Protein AF-0000000066265407 (afdb_homodimer)

Solvent-accessible surface area (backbone atoms only — not comparable to full-atom values): 18912 Å² total; per-residue (Å²): 128,74,52,73,64,51,48,49,50,54,32,39,65,74,59,36,55,46,76,73,41,46,58,36,51,50,34,50,42,59,32,77,31,34,41,68,76,43,54,37,58,18,36,39,35,35,27,34,32,92,41,83,73,40,77,89,58,25,42,78,76,43,75,39,72,54,76,70,51,71,66,62,51,47,59,57,58,70,70,64,58,44,25,30,29,45,32,29,35,21,25,36,38,33,32,40,30,51,56,65,64,22,50,49,54,49,44,53,46,34,40,75,33,51,15,67,64,26,21,40,59,48,69,44,94,86,65,28,34,29,31,39,43,33,42,56,49,64,40,37,35,72,43,22,55,88,58,37,70,40,49,51,71,69,38,47,53,52,50,43,51,48,42,33,48,48,36,59,55,35,37,52,29,50,49,53,36,20,58,50,50,65,67,42,69,64,28,90,126,74,51,74,64,50,46,50,50,55,32,40,66,75,59,36,55,46,75,74,40,48,58,37,51,49,34,48,42,59,32,80,32,34,41,70,75,44,52,36,58,20,38,38,35,34,26,35,33,92,41,83,72,39,76,88,60,25,42,79,75,42,76,38,73,55,76,69,51,71,68,62,53,48,58,56,59,71,71,64,57,43,24,30,29,46,32,29,35,21,26,37,37,32,32,40,29,50,56,64,65,24,48,50,55,50,46,54,48,33,40,75,32,50,15,68,66,26,21,4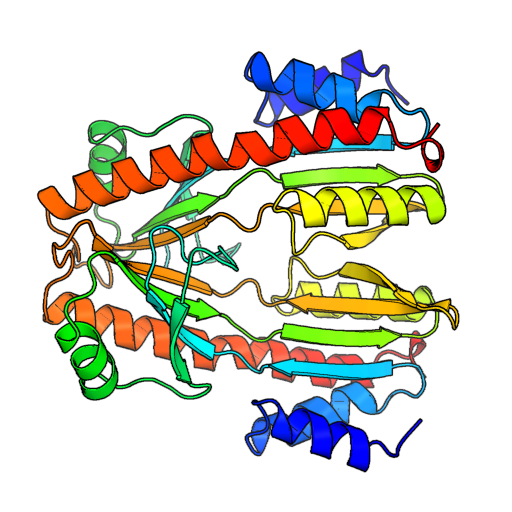0,60,47,70,44,94,87,65,28,35,29,32,39,44,32,42,57,47,64,39,37,33,73,44,22,54,86,59,36,71,41,50,53,72,69,38,45,53,52,49,44,50,48,42,34,49,48,36,57,56,35,37,52,30,49,48,54,34,19,58,52,50,66,64,42,69,65,26,93

Secondary structure (DSSP, 8-state):
---HHHHHHHHHHHT---HHHHHHHHHHT-STTEEEEEEE--EEEEEEES-TT-SSSEEEEEEESS---HHHHHHHHTT--SSEEEEEE--EEEEEE-SHHHHHHHHHHHHHTT-TT-EEEEE-TTSPEEEEEE-S-EEEEEEEETTEE-S-HHHHHHHHHHHHHHHHHHHHHHHHHHHHHTT-GGG-/---HHHHHHHHHHHT---HHHHHHHHHHT-STTEEEEEEE--EEEEEEES-TT-SSSEEEEEEESSPPPHHHHHHHHTT--SSEEEEEE--EEEEEE-SHHHHHHHHHHHHHTT-TT-EEEEE-TTSPEEEEEE-S-EEEEEEEETTEE-S-HHHHHHHHHHHHHHHHHHHHHHHHHHHHHTT-GGG-

Structure (mmCIF, N/CA/C/O backbone):
data_AF-0000000066265407-model_v1
#
loop_
_entity.id
_entity.type
_entity.pdbx_description
1 polymer 'tRNA(Phe) 7-((3-amino-3-carboxypropyl)-4-demethylwyosine(37)-N(4))-methyltransferase'
#
loop_
_atom_site.group_PDB
_atom_site.id
_atom_site.type_symbol
_atom_site.label_atom_id
_atom_site.label_alt_id
_atom_site.label_comp_id
_atom_site.label_asym_id
_atom_site.label_entity_id
_atom_site.label_seq_id
_atom_site.pdbx_PDB_ins_code
_atom_site.Cartn_x
_atom_site.Cartn_y
_atom_site.Cartn_z
_atom_site.occupancy
_atom_site.B_iso_or_equiv
_atom_site.auth_seq_id
_atom_site.auth_comp_id
_atom_site.auth_asym_id
_atom_site.auth_atom_id
_atom_site.pdbx_PDB_model_num
ATOM 1 N N . MET A 1 1 ? -22.828 21.484 0.408 1 35.94 1 MET A N 1
ATOM 2 C CA . MET A 1 1 ? -22.5 20.094 0.664 1 35.94 1 MET A CA 1
ATOM 3 C C . MET A 1 1 ? -23.688 19.188 0.362 1 35.94 1 MET A C 1
ATOM 5 O O . MET A 1 1 ? -24.781 19.359 0.92 1 35.94 1 MET A O 1
ATOM 9 N N . GLY A 1 2 ? -23.688 18.609 -0.774 1 43.97 2 GLY A N 1
ATOM 10 C CA . GLY A 1 2 ? -24.906 17.859 -1.049 1 43.97 2 GLY A CA 1
ATOM 11 C C . GLY A 1 2 ? -25.281 16.906 0.072 1 43.97 2 GLY A C 1
ATOM 12 O O . GLY A 1 2 ? -24.469 16.625 0.949 1 43.97 2 GLY A O 1
ATOM 13 N N . SER A 1 3 ? -26.484 16.594 0.173 1 52.72 3 SER A N 1
ATOM 14 C CA . SER A 1 3 ? -27.016 15.688 1.186 1 52.72 3 SER A CA 1
ATOM 15 C C . SER A 1 3 ? -26.25 14.367 1.191 1 52.72 3 SER A C 1
ATOM 17 O O . SER A 1 3 ? -25.625 14.008 0.195 1 52.72 3 SER A O 1
ATOM 19 N N . ILE A 1 4 ? -25.984 13.859 2.369 1 55.75 4 ILE A N 1
ATOM 20 C CA . ILE A 1 4 ? -25.438 12.508 2.508 1 55.75 4 ILE A CA 1
ATOM 21 C C . ILE A 1 4 ? -25.969 11.617 1.389 1 55.75 4 ILE A C 1
ATOM 23 O O . ILE A 1 4 ? -25.234 10.797 0.836 1 55.75 4 ILE A O 1
ATOM 27 N N . GLU A 1 5 ? -27.141 11.906 1.059 1 56.25 5 GLU A N 1
ATOM 28 C CA . GLU A 1 5 ? -27.812 11.102 0.034 1 56.25 5 GLU A CA 1
ATOM 29 C C . GLU A 1 5 ? -27.141 11.289 -1.327 1 56.25 5 GLU A C 1
ATOM 31 O O . GLU A 1 5 ? -26.953 10.328 -2.072 1 56.25 5 GLU A O 1
ATOM 36 N N . GLU A 1 6 ? -26.844 12.43 -1.585 1 55.22 6 GLU A N 1
ATOM 37 C CA . GLU A 1 6 ? -26.234 12.734 -2.875 1 55.22 6 GLU A CA 1
ATOM 38 C C . GLU A 1 6 ? -24.812 12.156 -2.963 1 55.22 6 GLU A C 1
ATOM 40 O O . GLU A 1 6 ? -24.422 11.625 -4 1 55.22 6 GLU A O 1
ATOM 45 N N . VAL A 1 7 ? -24.188 12.312 -1.954 1 53.81 7 VAL A N 1
ATOM 46 C CA . VAL A 1 7 ? -22.812 11.805 -1.897 1 53.81 7 VAL A CA 1
ATOM 47 C C . VAL A 1 7 ? -22.828 10.281 -2.053 1 53.81 7 VAL A C 1
ATOM 49 O O . VAL A 1 7 ? -22.031 9.727 -2.807 1 53.81 7 VAL A O 1
ATOM 52 N N . LEU A 1 8 ? -23.734 9.719 -1.323 1 56.38 8 LEU A N 1
ATOM 53 C CA . LEU A 1 8 ? -23.844 8.266 -1.388 1 56.38 8 LEU A CA 1
ATOM 54 C C . LEU A 1 8 ? -24.203 7.805 -2.797 1 56.38 8 LEU A C 1
ATOM 56 O O . LEU A 1 8 ? -23.719 6.773 -3.264 1 56.38 8 LEU A O 1
ATOM 60 N N . LEU A 1 9 ? -25.078 8.578 -3.354 1 53.75 9 LEU A N 1
ATOM 61 C CA . LEU A 1 9 ? -25.484 8.25 -4.715 1 53.75 9 LEU A CA 1
ATOM 62 C C . LEU A 1 9 ? -24.281 8.305 -5.668 1 53.75 9 LEU A C 1
ATOM 64 O O . LEU A 1 9 ? -24.125 7.43 -6.516 1 53.75 9 LEU A O 1
ATOM 68 N N . GLU A 1 10 ? -23.578 9.273 -5.613 1 52.34 10 GLU A N 1
ATOM 69 C CA . GLU A 1 10 ? -22.422 9.438 -6.492 1 52.34 10 GLU A CA 1
ATOM 70 C C . GLU A 1 10 ? -21.391 8.336 -6.25 1 52.34 10 GLU A C 1
ATOM 72 O O . GLU A 1 10 ? -20.828 7.801 -7.199 1 52.34 10 GLU A O 1
ATOM 77 N N . GLU A 1 11 ? -21.172 8.141 -5.012 1 52.91 11 GLU A N 1
ATOM 78 C CA . GLU A 1 11 ? -20.219 7.098 -4.652 1 52.91 11 GLU A CA 1
ATOM 79 C C . GLU A 1 11 ? -20.688 5.727 -5.117 1 52.91 11 GLU A C 1
ATOM 81 O O . GLU A 1 11 ? -19.891 4.875 -5.496 1 52.91 11 GLU A O 1
ATOM 86 N N . ARG A 1 12 ? -21.984 5.512 -4.891 1 51.12 12 ARG A N 1
ATOM 87 C CA . ARG A 1 12 ? -22.578 4.316 -5.469 1 51.12 12 ARG A CA 1
ATOM 88 C C . ARG A 1 12 ? -22.172 4.145 -6.926 1 51.12 12 ARG A C 1
ATOM 90 O O . ARG A 1 12 ? -21.953 3.021 -7.383 1 51.12 12 ARG A O 1
ATOM 97 N N . LEU A 1 13 ? -22.266 5.145 -7.516 1 48.25 13 LEU A N 1
ATOM 98 C CA . LEU A 1 13 ? -22 5.102 -8.953 1 48.25 13 LEU A CA 1
ATOM 99 C C . LEU A 1 13 ? -20.547 4.719 -9.227 1 48.25 13 LEU A C 1
ATOM 101 O O . LEU A 1 13 ? -20.266 4.047 -10.219 1 48.25 13 LEU A O 1
ATOM 105 N N . ILE A 1 14 ? -19.734 5.316 -8.469 1 48.34 14 ILE A N 1
ATOM 106 C CA . ILE A 1 14 ? -18.375 5.09 -8.961 1 48.34 14 ILE A CA 1
ATOM 107 C C . ILE A 1 14 ? -17.938 3.664 -8.633 1 48.34 14 ILE A C 1
ATOM 109 O O . ILE A 1 14 ? -17.016 3.133 -9.258 1 48.34 14 ILE A O 1
ATOM 113 N N . GLY A 1 15 ? -18.656 2.73 -7.875 1 49.69 15 GLY A N 1
ATOM 114 C CA . GLY A 1 15 ? -18.203 1.35 -7.785 1 49.69 15 GLY A CA 1
ATOM 115 C C . GLY A 1 15 ? -18.938 0.551 -6.727 1 49.69 15 GLY A C 1
ATOM 116 O O . GLY A 1 15 ? -18.828 -0.675 -6.672 1 49.69 15 GLY A O 1
ATOM 117 N N . TYR A 1 16 ? -18.953 0.981 -5.453 1 48.06 16 TYR A N 1
ATOM 118 C CA . TYR A 1 16 ? -18.859 0.087 -4.305 1 48.06 16 TYR A CA 1
ATOM 119 C C . TYR A 1 16 ? -20.25 -0.387 -3.887 1 48.06 16 TYR A C 1
ATOM 121 O O . TYR A 1 16 ? -20.391 -1.382 -3.17 1 48.06 16 TYR A O 1
ATOM 129 N N . LEU A 1 17 ? -21.422 0.346 -3.973 1 53.94 17 LEU A N 1
ATOM 130 C CA . LEU A 1 17 ? -22.125 0.186 -2.707 1 53.94 17 LEU A CA 1
ATOM 131 C C . LEU A 1 17 ? -23.078 -1.002 -2.762 1 53.94 17 LEU A C 1
ATOM 133 O O . LEU A 1 17 ? -24.062 -0.983 -3.514 1 53.94 17 LEU A O 1
ATOM 137 N N . ASP A 1 18 ? -22.531 -2.178 -2.658 1 57.62 18 A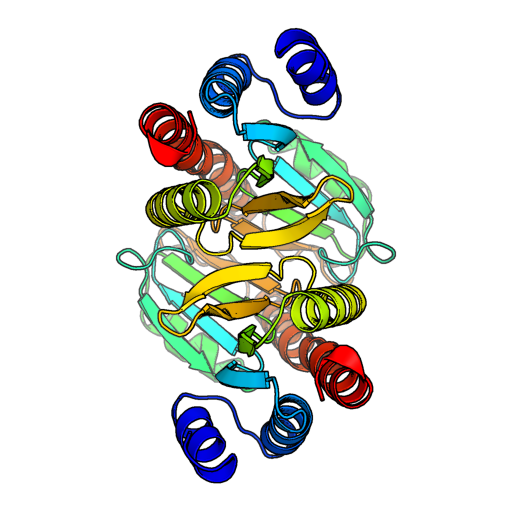SP A N 1
ATOM 138 C CA . ASP A 1 18 ? -23.391 -3.246 -2.152 1 57.62 18 ASP A CA 1
ATOM 139 C C . ASP A 1 18 ? -24.109 -2.812 -0.876 1 57.62 18 ASP A C 1
ATOM 141 O O . ASP A 1 18 ? -23.672 -1.894 -0.187 1 57.62 18 ASP A O 1
ATOM 145 N N . PRO A 1 19 ? -25.312 -3.254 -0.74 1 60.91 19 PRO A N 1
ATOM 146 C CA . PRO A 1 19 ? -26.062 -2.898 0.467 1 60.91 19 PRO A CA 1
ATOM 147 C C . PRO A 1 19 ? -25.188 -2.807 1.707 1 60.91 19 PRO A C 1
ATOM 149 O O . PRO A 1 19 ? -25.328 -1.88 2.508 1 60.91 19 PRO A O 1
ATOM 152 N N . GLY A 1 20 ? -24.266 -3.695 1.934 1 71.94 20 GLY A N 1
ATOM 153 C CA . GLY A 1 20 ? -23.328 -3.605 3.039 1 71.94 20 GLY A CA 1
ATOM 154 C C . GLY A 1 20 ? -22.422 -2.389 2.959 1 71.94 20 GLY A C 1
ATOM 155 O O . GLY A 1 20 ? -22.141 -1.755 3.979 1 71.94 20 GLY A O 1
ATOM 156 N N . ALA A 1 21 ? -22.297 -1.954 1.815 1 81.06 21 ALA A N 1
ATOM 157 C CA . ALA A 1 21 ? -21.453 -0.783 1.605 1 81.06 21 ALA A CA 1
ATOM 158 C C . ALA A 1 21 ? -22.188 0.502 1.956 1 81.06 21 ALA A C 1
ATOM 160 O O . ALA A 1 21 ? -21.609 1.433 2.516 1 81.06 21 ALA A O 1
ATOM 161 N N . GLU A 1 22 ? -23.453 0.469 1.779 1 85.31 22 GLU A N 1
ATOM 162 C CA . GLU A 1 22 ? -24.266 1.653 2.064 1 85.31 22 GLU A CA 1
ATOM 163 C C . GLU A 1 22 ? -24.312 1.938 3.564 1 85.31 22 GLU A C 1
ATOM 165 O O . GLU A 1 22 ? -24.203 3.09 3.986 1 85.31 22 GLU A O 1
ATOM 170 N N . LYS A 1 23 ? -24.547 0.908 4.328 1 89 23 LYS A N 1
ATOM 171 C CA . LYS A 1 23 ? -24.609 1.066 5.781 1 89 23 LYS A CA 1
ATOM 172 C C . LYS A 1 23 ? -23.281 1.59 6.324 1 89 23 LYS A C 1
ATOM 174 O O . LYS A 1 23 ? -23.25 2.477 7.18 1 89 23 LYS A O 1
ATOM 179 N N . VAL A 1 24 ? -22.234 1.061 5.828 1 93.19 24 VAL A N 1
ATOM 180 C CA . VAL A 1 24 ? -20.891 1.445 6.25 1 93.19 24 VAL A CA 1
ATOM 181 C C . VAL A 1 24 ? -20.641 2.916 5.918 1 93.19 24 VAL A C 1
ATOM 183 O O . VAL A 1 24 ? -20.203 3.686 6.773 1 93.19 24 VAL A O 1
ATOM 186 N N . LEU A 1 25 ? -21 3.33 4.762 1 91.69 25 LEU A N 1
ATOM 187 C CA . LEU A 1 25 ? -20.781 4.707 4.332 1 91.69 25 LEU A CA 1
ATOM 188 C C . LEU A 1 25 ? -21.672 5.664 5.109 1 91.69 25 LEU A C 1
ATOM 190 O O . LEU A 1 25 ? -21.266 6.789 5.414 1 91.69 25 LEU A O 1
ATOM 194 N N . ALA A 1 26 ? -22.844 5.223 5.379 1 92.56 26 ALA A N 1
ATOM 195 C CA . ALA A 1 26 ? -23.734 6.043 6.191 1 92.56 26 ALA A CA 1
ATOM 196 C C . ALA A 1 26 ? -23.125 6.324 7.562 1 92.56 26 ALA A C 1
ATOM 198 O O . ALA A 1 26 ? -23.172 7.461 8.047 1 92.56 26 ALA A O 1
ATOM 199 N N . ARG A 1 27 ? -22.562 5.312 8.156 1 95.44 27 ARG A N 1
ATOM 200 C CA . ARG A 1 27 ? -21.922 5.465 9.461 1 95.44 27 ARG A CA 1
ATOM 201 C C . ARG A 1 27 ? -20.75 6.426 9.375 1 95.44 27 ARG A C 1
ATOM 203 O O . ARG A 1 27 ? -20.594 7.301 10.234 1 95.44 27 ARG A O 1
ATOM 210 N N . ILE A 1 28 ? -19.953 6.324 8.367 1 96.19 28 ILE A N 1
ATOM 211 C CA . ILE A 1 28 ? -18.75 7.121 8.195 1 96.19 28 ILE A CA 1
ATOM 212 C C . ILE A 1 28 ? -19.109 8.586 7.996 1 96.19 28 ILE A C 1
ATOM 214 O O . ILE A 1 28 ? -18.406 9.484 8.469 1 96.19 28 ILE A O 1
ATOM 218 N N . ASN A 1 29 ? -20.25 8.828 7.41 1 95.19 29 ASN A N 1
ATOM 219 C CA . ASN A 1 29 ? -20.656 10.188 7.074 1 95.19 29 ASN A CA 1
ATOM 220 C C . ASN A 1 29 ? -21.594 10.773 8.141 1 95.19 29 ASN A C 1
ATOM 222 O O . ASN A 1 29 ? -22.109 11.875 7.969 1 95.19 29 ASN A O 1
ATOM 226 N N . ARG A 1 30 ? -21.781 10.133 9.125 1 96.31 30 ARG A N 1
ATOM 227 C CA . ARG A 1 30 ? -22.688 10.602 10.164 1 96.31 30 ARG A CA 1
ATOM 228 C C . ARG A 1 30 ? -22.094 11.797 10.914 1 96.31 30 ARG A C 1
ATOM 230 O O . ARG A 1 30 ? -22.797 12.781 11.172 1 96.31 30 ARG A O 1
ATOM 237 N N . PRO A 1 31 ? -20.859 11.711 11.367 1 98 31 PRO A N 1
ATOM 238 C CA . PRO A 1 31 ? -20.297 12.898 12.008 1 98 31 PRO A CA 1
ATOM 239 C C . PRO A 1 31 ? -20.312 14.125 11.102 1 98 31 PRO A C 1
ATOM 241 O O . PRO A 1 31 ? -20.078 14.016 9.898 1 98 31 PRO A O 1
ATOM 244 N N . SER A 1 32 ? -20.5 15.305 11.602 1 97.38 32 SER A N 1
ATOM 245 C CA . SER A 1 32 ? -20.672 16.531 10.828 1 97.38 32 SER A CA 1
ATOM 246 C C . SER A 1 32 ? -19.344 16.984 10.227 1 97.38 32 SER A C 1
ATOM 248 O O . SER A 1 32 ? -19.328 17.719 9.234 1 97.38 32 SER A O 1
ATOM 250 N N . LYS A 1 33 ? -18.219 16.516 10.781 1 98.19 33 LYS A N 1
ATOM 251 C CA . LYS A 1 33 ? -16.922 17 10.336 1 98.19 33 LYS A CA 1
ATOM 252 C C . LYS A 1 33 ? -16.328 16.078 9.266 1 98.19 33 LYS A C 1
ATOM 254 O O . LYS A 1 33 ? -15.203 16.312 8.797 1 98.19 33 LYS A O 1
ATOM 259 N N . ILE A 1 34 ? -17.016 15.016 8.883 1 97.94 34 ILE A N 1
ATOM 260 C CA . ILE A 1 34 ? -16.484 14.047 7.93 1 97.94 34 ILE A CA 1
ATOM 261 C C . ILE A 1 34 ? -17.438 13.938 6.73 1 97.94 34 ILE A C 1
ATOM 263 O O . ILE A 1 34 ? -18.656 13.844 6.898 1 97.94 34 ILE A O 1
ATOM 267 N N . VAL A 1 35 ? -16.797 13.938 5.566 1 95.56 35 VAL A N 1
ATOM 268 C CA . VAL A 1 35 ? -17.531 13.68 4.336 1 95.56 35 VAL A CA 1
ATOM 269 C C . VAL A 1 35 ? -16.703 12.773 3.424 1 95.56 35 VAL A C 1
ATOM 271 O O . VAL A 1 35 ? -15.531 13.047 3.156 1 95.56 35 VAL A O 1
ATOM 274 N N . SER A 1 36 ? -17.312 11.703 2.982 1 93.31 36 SER A N 1
ATOM 275 C CA . SER A 1 36 ? -16.609 10.852 2.02 1 93.31 36 SER A CA 1
ATOM 276 C C . SER A 1 36 ? -16.719 11.414 0.606 1 93.31 36 SER A C 1
ATOM 278 O O . SER A 1 36 ? -17.766 11.938 0.218 1 93.31 36 SER A O 1
ATOM 280 N N . THR A 1 37 ? -15.617 11.391 -0.163 1 91.5 37 THR A N 1
ATOM 281 C CA . THR A 1 37 ? -15.602 11.883 -1.538 1 91.5 37 THR A CA 1
ATOM 282 C C . THR A 1 37 ? -15.461 10.727 -2.521 1 91.5 37 THR A C 1
ATOM 284 O O . THR A 1 37 ? -15.961 10.789 -3.646 1 91.5 37 THR A O 1
ATOM 287 N N . SER A 1 38 ? -14.742 9.648 -2.209 1 90.25 38 SER A N 1
ATOM 288 C CA . SER A 1 38 ? -14.633 8.422 -2.982 1 90.25 38 SER A CA 1
ATOM 289 C C . SER A 1 38 ? -14.43 7.211 -2.07 1 90.25 38 SER A C 1
ATOM 291 O O . SER A 1 38 ? -13.844 7.328 -0.993 1 90.25 38 SER A O 1
ATOM 293 N N . SER A 1 39 ? -15.016 6.133 -2.496 1 91.56 39 SER A N 1
ATOM 294 C CA . SER A 1 39 ? -14.922 4.926 -1.683 1 91.56 39 SER A CA 1
ATOM 295 C C . SER A 1 39 ? -14.875 3.674 -2.555 1 91.56 39 SER A C 1
ATOM 297 O O . SER A 1 39 ? -15.5 3.631 -3.619 1 91.56 39 SER A O 1
ATOM 299 N N . CYS A 1 40 ? -14.164 2.752 -2.119 1 92 40 CYS A N 1
ATOM 300 C CA . CYS A 1 40 ? -14.102 1.4 -2.662 1 92 40 CYS A CA 1
ATOM 301 C C . CYS A 1 40 ? -14.031 0.366 -1.546 1 92 40 CYS A C 1
ATOM 303 O O . CYS A 1 40 ? -13.203 0.476 -0.644 1 92 40 CYS A O 1
ATOM 305 N N . THR A 1 41 ? -14.867 -0.636 -1.58 1 92.75 41 THR A N 1
ATOM 306 C CA . THR A 1 41 ? -14.898 -1.623 -0.506 1 92.75 41 THR A CA 1
ATOM 307 C C . THR A 1 41 ? -13.898 -2.746 -0.774 1 92.75 41 THR A C 1
ATOM 309 O O . THR A 1 41 ? -13.922 -3.777 -0.098 1 92.75 41 THR A O 1
ATOM 312 N N . GLY A 1 42 ? -13.078 -2.543 -1.711 1 94.19 42 GLY A N 1
ATOM 313 C CA . GLY A 1 42 ? -12.141 -3.559 -2.178 1 94.19 42 GLY A CA 1
ATOM 314 C C . GLY A 1 42 ? -12.461 -4.059 -3.574 1 94.19 42 GLY A C 1
ATOM 315 O O . GLY A 1 42 ? -13.609 -4.004 -4.016 1 94.19 42 GLY A O 1
ATOM 316 N N . ARG A 1 43 ? -11.398 -4.574 -4.188 1 94.56 43 ARG A N 1
ATOM 317 C CA . ARG A 1 43 ? -11.641 -5.039 -5.551 1 94.56 43 ARG A CA 1
ATOM 318 C C . ARG A 1 43 ? -10.594 -6.066 -5.973 1 94.56 43 ARG A C 1
ATOM 320 O O . ARG A 1 43 ? -9.508 -6.133 -5.391 1 94.56 43 ARG A O 1
ATOM 327 N N . ILE A 1 44 ? -10.984 -6.871 -6.93 1 97.56 44 ILE A N 1
ATOM 328 C CA . ILE A 1 44 ? -10.094 -7.773 -7.645 1 97.56 44 ILE A CA 1
ATOM 329 C C . ILE A 1 44 ? -9.914 -7.293 -9.086 1 97.56 44 ILE A C 1
ATOM 331 O O . ILE A 1 44 ? -10.898 -6.988 -9.766 1 97.56 44 ILE A O 1
ATOM 335 N N . THR A 1 45 ? -8.703 -7.184 -9.531 1 97.31 45 THR A N 1
ATOM 336 C CA . THR A 1 45 ? -8.398 -6.719 -10.875 1 97.31 45 THR A CA 1
ATOM 337 C C . THR A 1 45 ? -7.449 -7.688 -11.578 1 97.31 45 THR A C 1
ATOM 339 O O . THR A 1 45 ? -6.578 -8.281 -10.945 1 97.31 45 THR A O 1
ATOM 342 N N . LEU A 1 46 ? -7.66 -7.945 -12.797 1 98.62 46 LEU A N 1
ATOM 343 C CA . LEU A 1 46 ? -6.684 -8.508 -13.719 1 98.62 46 LEU A CA 1
ATOM 344 C C . LEU A 1 46 ? -6.023 -7.406 -14.547 1 98.62 46 LEU A C 1
ATOM 346 O O . LEU A 1 46 ? -6.695 -6.703 -15.297 1 98.62 46 LEU A O 1
ATOM 350 N N . ILE A 1 47 ? -4.734 -7.281 -14.406 1 98.31 47 ILE A N 1
ATOM 351 C CA . ILE A 1 47 ? -4.027 -6.125 -14.945 1 98.31 47 ILE A CA 1
ATOM 352 C C . ILE A 1 47 ? -3 -6.586 -15.984 1 98.31 47 ILE A C 1
ATOM 354 O O . ILE A 1 47 ? -2.133 -7.41 -15.68 1 98.31 47 ILE A O 1
ATOM 358 N N . GLU A 1 48 ? -3.125 -6.055 -17.078 1 97.88 48 GLU A N 1
ATOM 359 C CA . GLU A 1 48 ? -2.145 -6.301 -18.141 1 97.88 48 GLU A CA 1
ATOM 360 C C . GLU A 1 48 ? -0.979 -5.32 -18.047 1 97.88 48 GLU A C 1
ATOM 362 O O . GLU A 1 48 ? -1.186 -4.105 -17.984 1 97.88 48 GLU A O 1
ATOM 367 N N . GLY A 1 49 ? 0.264 -5.84 -18.094 1 96.5 49 GLY A N 1
ATOM 368 C CA . GLY A 1 49 ? 1.44 -4.988 -18.094 1 96.5 49 GLY A CA 1
ATOM 369 C C . GLY A 1 49 ? 2.613 -5.586 -17.344 1 96.5 49 GLY A C 1
ATOM 370 O O . GLY A 1 49 ? 2.461 -6.59 -16.641 1 96.5 49 GLY A O 1
ATOM 371 N N . GLU A 1 50 ? 3.773 -4.918 -17.453 1 94.25 50 GLU A N 1
ATOM 372 C CA . GLU A 1 50 ? 4.992 -5.371 -16.797 1 94.25 50 GLU A CA 1
ATOM 373 C C . GLU A 1 50 ? 4.918 -5.148 -15.289 1 94.25 50 GLU A C 1
ATOM 375 O O . GLU A 1 50 ? 5.5 -5.91 -14.516 1 94.25 50 GLU A O 1
ATOM 380 N N . ALA A 1 51 ? 4.184 -4.094 -14.953 1 95.12 51 ALA A N 1
ATOM 381 C CA . ALA A 1 51 ? 4.035 -3.709 -13.555 1 95.12 51 ALA A CA 1
ATOM 382 C C . ALA A 1 51 ? 2.605 -3.26 -13.258 1 95.12 51 ALA A C 1
ATOM 384 O O . ALA A 1 51 ? 2.105 -2.316 -13.875 1 95.12 51 ALA A O 1
ATOM 385 N N . HIS A 1 52 ? 2.002 -3.852 -12.203 1 94.38 52 HIS A N 1
ATOM 386 C CA . HIS A 1 52 ? 0.576 -3.65 -11.969 1 94.38 52 HIS A CA 1
ATOM 387 C C . HIS A 1 52 ? 0.307 -2.283 -11.352 1 94.38 52 HIS A C 1
ATOM 389 O O . HIS A 1 52 ? -0.837 -1.823 -11.32 1 94.38 52 HIS A O 1
ATOM 395 N N . TRP A 1 53 ? 1.37 -1.543 -10.898 1 93.94 53 TRP A N 1
ATOM 396 C CA . TRP A 1 53 ? 1.174 -0.275 -10.203 1 93.94 53 TRP A CA 1
ATOM 397 C C . TRP A 1 53 ? 1.255 0.897 -11.172 1 93.94 53 TRP A C 1
ATOM 399 O O . TRP A 1 53 ? 1.045 2.049 -10.789 1 93.94 53 TRP A O 1
ATOM 409 N N . LEU A 1 54 ? 1.558 0.606 -12.367 1 89 54 LEU A N 1
ATOM 410 C CA . LEU A 1 54 ? 1.772 1.692 -13.312 1 89 54 LEU A CA 1
ATOM 411 C C . LEU A 1 54 ? 0.443 2.26 -13.805 1 89 54 LEU A C 1
ATOM 413 O O . LEU A 1 54 ? -0.491 1.505 -14.086 1 89 54 LEU A O 1
ATOM 417 N N . ARG A 1 55 ? 0.386 3.445 -13.953 1 77.81 55 ARG A N 1
ATOM 418 C CA . ARG A 1 55 ? -0.79 4.121 -14.492 1 77.81 55 ARG A CA 1
ATOM 419 C C . ARG A 1 55 ? -0.833 4.012 -16.016 1 77.81 55 ARG A C 1
ATOM 421 O O . ARG A 1 55 ? -1.848 3.602 -16.578 1 77.81 55 ARG A O 1
ATOM 428 N N . ASN A 1 56 ? 0.204 4.328 -16.719 1 79.25 56 ASN A N 1
ATOM 429 C CA . ASN A 1 56 ? 0.232 4.344 -18.172 1 79.25 56 ASN A CA 1
ATOM 430 C C . ASN A 1 56 ? 0.798 3.045 -18.75 1 79.25 56 ASN A C 1
ATOM 432 O O . ASN A 1 56 ? 0.472 2.658 -19.875 1 79.25 56 ASN A O 1
ATOM 436 N N . GLY A 1 57 ? 1.44 2.297 -17.953 1 81 57 GLY A N 1
ATOM 437 C CA . GLY A 1 57 ? 2.094 1.09 -18.438 1 81 57 GLY A CA 1
ATOM 438 C C . GLY A 1 57 ? 1.366 -0.18 -18.047 1 81 57 GLY A C 1
ATOM 439 O O . GLY A 1 57 ? 1.824 -1.284 -18.344 1 81 57 GLY A O 1
ATOM 440 N N . ALA A 1 58 ? 0.215 0.082 -17.469 1 89.06 58 ALA A N 1
ATOM 441 C CA . ALA A 1 58 ? -0.612 -1.056 -17.078 1 89.06 58 ALA A CA 1
ATOM 442 C C . ALA A 1 58 ? -2.082 -0.803 -17.406 1 89.06 58 ALA A C 1
ATOM 444 O O . ALA A 1 58 ? -2.549 0.336 -17.344 1 89.06 58 ALA A O 1
ATOM 445 N N . ARG A 1 59 ? -2.752 -1.847 -17.844 1 93.88 59 ARG A N 1
ATOM 446 C CA . ARG A 1 59 ? -4.156 -1.762 -18.234 1 93.88 59 ARG A CA 1
ATOM 447 C C . ARG A 1 59 ? -5.004 -2.752 -17.453 1 93.88 59 ARG A C 1
ATOM 449 O O . ARG A 1 59 ? -4.688 -3.941 -17.391 1 93.88 59 ARG A O 1
ATOM 456 N N . VAL A 1 60 ? -6.066 -2.238 -16.922 1 95.12 60 VAL A N 1
ATOM 457 C CA . VAL A 1 60 ? -7.02 -3.119 -16.25 1 95.12 60 VAL A CA 1
ATOM 458 C C . VAL A 1 60 ? -7.816 -3.9 -17.297 1 95.12 60 VAL A C 1
ATOM 460 O O . VAL A 1 60 ? -8.625 -3.326 -18.016 1 95.12 60 VAL A O 1
ATOM 463 N N . ALA A 1 61 ? -7.582 -5.145 -17.328 1 97.19 61 ALA A N 1
ATOM 464 C CA . ALA A 1 61 ? -8.258 -6.008 -18.281 1 97.19 61 ALA A CA 1
ATOM 465 C C . ALA A 1 61 ? -9.617 -6.453 -17.766 1 97.19 61 ALA A C 1
ATOM 467 O O . ALA A 1 61 ? -10.508 -6.809 -18.547 1 97.19 61 ALA A O 1
ATOM 468 N N . TYR A 1 62 ? -9.773 -6.5 -16.469 1 97.19 62 TYR A N 1
ATOM 469 C CA . TYR A 1 62 ? -11 -6.902 -15.789 1 97.19 62 TYR A CA 1
ATOM 470 C C . TYR A 1 62 ? -11.008 -6.418 -14.344 1 97.19 62 TYR A C 1
ATOM 472 O O . TYR A 1 62 ? -9.969 -6.395 -13.688 1 97.19 62 TYR A O 1
ATOM 480 N N . LYS A 1 63 ? -12.141 -6.031 -13.875 1 96.06 63 LYS A N 1
ATOM 481 C CA . LYS A 1 63 ? -12.273 -5.598 -12.484 1 96.06 63 LYS A CA 1
ATOM 482 C C . LYS A 1 63 ? -13.633 -5.996 -11.914 1 96.06 63 LYS A C 1
ATOM 484 O O . LYS A 1 63 ? -14.625 -6.062 -12.648 1 96.06 63 LYS A O 1
ATOM 489 N N . THR A 1 64 ? -13.625 -6.273 -10.625 1 93.56 64 THR A N 1
ATOM 490 C CA . THR A 1 64 ? -14.867 -6.551 -9.914 1 93.56 64 THR A CA 1
ATOM 491 C C . THR A 1 64 ? -14.734 -6.195 -8.438 1 93.56 64 THR A C 1
ATOM 493 O O . THR A 1 64 ? -13.664 -6.34 -7.852 1 93.56 64 THR A O 1
ATOM 496 N N . HIS A 1 65 ? -15.82 -5.793 -7.84 1 93.12 65 HIS A N 1
ATOM 497 C CA . HIS A 1 65 ? -15.906 -5.559 -6.402 1 93.12 65 HIS A CA 1
ATOM 498 C C . HIS A 1 65 ? -16.484 -6.766 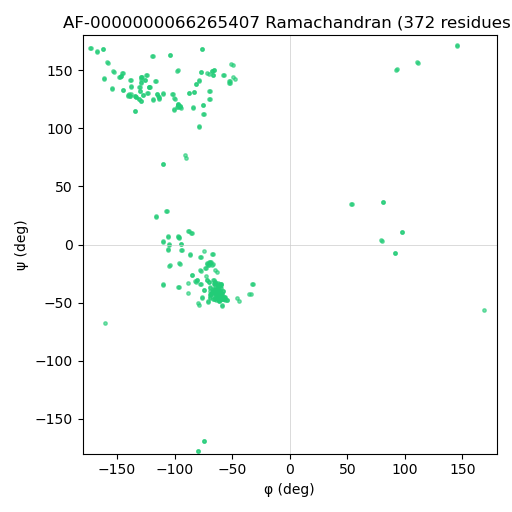-5.68 1 93.12 65 HIS A C 1
ATOM 500 O O . HIS A 1 65 ? -16.75 -6.707 -4.477 1 93.12 65 HIS A O 1
ATOM 506 N N . HIS A 1 66 ? -16.688 -7.855 -6.426 1 92.88 66 HIS A N 1
ATOM 507 C CA . HIS A 1 66 ? -17.219 -9.109 -5.898 1 92.88 66 HIS A CA 1
ATOM 508 C C . HIS A 1 66 ? -16.203 -10.242 -6.082 1 92.88 66 HIS A C 1
ATOM 510 O O . HIS A 1 66 ? -15.234 -10.102 -6.82 1 92.88 66 HIS A O 1
ATOM 516 N N . PRO A 1 67 ? -16.438 -11.32 -5.316 1 97.06 67 PRO A N 1
ATOM 517 C CA . PRO A 1 67 ? -15.555 -12.461 -5.559 1 97.06 67 PRO A CA 1
ATOM 518 C C . PRO A 1 67 ? -15.508 -12.867 -7.027 1 97.06 67 PRO A C 1
ATOM 520 O O . PRO A 1 67 ? -16.531 -12.836 -7.719 1 97.06 67 PRO A O 1
ATOM 523 N N . ILE A 1 68 ? -14.383 -13.219 -7.508 1 98.06 68 ILE A N 1
ATOM 524 C CA . ILE A 1 68 ? -14.156 -13.523 -8.914 1 98.06 68 ILE A CA 1
ATOM 525 C C . ILE A 1 68 ? -14.219 -15.031 -9.133 1 98.06 68 ILE A C 1
ATOM 527 O O . ILE A 1 68 ? -13.82 -15.812 -8.258 1 98.06 68 ILE A O 1
ATOM 531 N N . SER A 1 69 ? -14.625 -15.469 -10.266 1 98.69 69 SER A N 1
ATOM 532 C CA . SER A 1 69 ? -14.734 -16.891 -10.578 1 98.69 69 SER A CA 1
ATOM 533 C C . SER A 1 69 ? -13.594 -17.344 -11.484 1 98.69 69 SER A C 1
ATOM 535 O O . SER A 1 69 ? -12.945 -16.531 -12.133 1 98.69 69 SER A O 1
ATOM 537 N N . ARG A 1 70 ? -13.406 -18.641 -11.539 1 98.38 70 ARG A N 1
ATOM 538 C CA . ARG A 1 70 ? -12.43 -19.25 -12.445 1 98.38 70 ARG A CA 1
ATOM 539 C C . ARG A 1 70 ? -12.734 -18.891 -13.898 1 98.38 70 ARG A C 1
ATOM 541 O O . ARG A 1 70 ? -11.82 -18.578 -14.664 1 98.38 70 ARG A O 1
ATOM 548 N N . SER A 1 71 ? -14 -18.922 -14.234 1 98.38 71 SER A N 1
ATOM 549 C CA . SER A 1 71 ? -14.406 -18.641 -15.609 1 98.38 71 SER A CA 1
ATOM 550 C C . SER A 1 71 ? -14.055 -17.203 -15.992 1 98.38 71 SER A C 1
ATOM 552 O O . SER A 1 71 ? -13.633 -16.938 -17.125 1 98.38 71 SER A O 1
ATOM 554 N N . GLU A 1 72 ? -14.211 -16.266 -15.117 1 98.44 72 GLU A N 1
ATOM 555 C CA . GLU A 1 72 ? -13.875 -14.867 -15.375 1 98.44 72 GLU A CA 1
ATOM 556 C C . GLU A 1 72 ? -12.375 -14.688 -15.578 1 98.44 72 GLU A C 1
ATOM 558 O O . GLU A 1 72 ? -11.945 -13.961 -16.484 1 98.44 72 GLU A O 1
ATOM 563 N N . VAL A 1 73 ? -11.578 -15.391 -14.797 1 98.69 73 VAL A N 1
ATOM 564 C CA . VAL A 1 73 ? -10.125 -15.305 -14.938 1 98.69 73 VAL A CA 1
ATOM 565 C C . VAL A 1 73 ? -9.695 -15.938 -16.25 1 98.69 73 VAL A C 1
ATOM 567 O O . VAL A 1 73 ? -8.883 -15.367 -16.984 1 98.69 73 VAL A O 1
ATOM 570 N N . GLU A 1 74 ? -10.281 -17.062 -16.578 1 98.19 74 GLU A N 1
ATOM 571 C CA . GLU A 1 74 ? -9.922 -17.781 -17.797 1 98.19 74 GLU A CA 1
ATOM 572 C C . GLU A 1 74 ? -10.258 -16.969 -19.047 1 98.19 74 GLU A C 1
ATOM 574 O O . GLU A 1 74 ? -9.531 -17.016 -20.031 1 98.19 74 GLU A O 1
ATOM 579 N N . ARG A 1 75 ? -11.344 -16.312 -18.969 1 98.19 75 ARG A N 1
ATOM 580 C CA . ARG A 1 75 ? -11.727 -15.469 -20.094 1 98.19 75 ARG A CA 1
ATOM 581 C C . ARG A 1 75 ? -10.648 -14.43 -20.406 1 98.19 75 ARG A C 1
ATOM 583 O O . ARG A 1 75 ? -10.328 -14.188 -21.562 1 98.19 75 ARG A O 1
ATOM 590 N N . VAL A 1 76 ? -10.055 -13.852 -19.422 1 98.38 76 VAL A N 1
ATOM 591 C CA . VAL A 1 76 ? -9.016 -12.844 -19.609 1 98.38 76 VAL A CA 1
ATOM 592 C C . VAL A 1 76 ? -7.719 -13.516 -20.062 1 98.38 76 VAL A C 1
ATOM 594 O O . VAL A 1 76 ? -7.02 -13 -20.938 1 98.38 76 VAL A O 1
ATOM 597 N N . LEU A 1 77 ? -7.438 -14.688 -19.469 1 98 77 LEU A N 1
ATOM 598 C CA . LEU A 1 77 ? -6.23 -15.422 -19.812 1 98 77 LEU A CA 1
ATOM 599 C C . LEU A 1 77 ? -6.219 -15.781 -21.297 1 98 77 LEU A C 1
ATOM 601 O O . LEU A 1 77 ? -5.16 -15.789 -21.938 1 98 77 LEU A O 1
ATOM 605 N N . ARG A 1 78 ? -7.332 -16.031 -21.844 1 97.44 78 ARG A N 1
ATOM 606 C CA . ARG A 1 78 ? -7.461 -16.469 -23.234 1 97.44 78 ARG A CA 1
ATOM 607 C C . ARG A 1 78 ? -7.121 -15.328 -24.188 1 97.44 78 ARG A C 1
ATOM 609 O O . ARG A 1 78 ? -6.914 -15.555 -25.391 1 97.44 78 ARG A O 1
ATOM 616 N N . ARG A 1 79 ? -7.078 -14.109 -23.688 1 97.31 79 ARG A N 1
ATOM 617 C CA . ARG A 1 79 ? -6.758 -12.969 -24.547 1 97.31 79 ARG A CA 1
ATOM 618 C C . ARG A 1 79 ? -5.285 -12.977 -24.938 1 97.31 79 ARG A C 1
ATOM 620 O O . ARG A 1 79 ? -4.879 -12.266 -25.859 1 97.31 79 ARG A O 1
ATOM 627 N N . GLY A 1 80 ? -4.375 -13.75 -24.25 1 96.81 80 GLY A N 1
ATOM 628 C CA . GLY A 1 80 ? -3.01 -13.992 -24.688 1 96.81 80 GLY A CA 1
ATOM 629 C C . GLY A 1 80 ? -2.066 -12.852 -24.344 1 96.81 80 GLY A C 1
ATOM 630 O O . GLY A 1 80 ? -1.194 -12.5 -25.141 1 96.81 80 GLY A O 1
ATOM 631 N N . PHE A 1 81 ? -2.277 -12.258 -23.219 1 96.69 81 PHE A N 1
ATOM 632 C CA . PHE A 1 81 ? -1.384 -11.188 -22.781 1 96.69 81 PHE A CA 1
ATOM 633 C C . PHE A 1 81 ? 0.004 -11.734 -22.469 1 96.69 81 PHE A C 1
ATOM 635 O O . PHE A 1 81 ? 0.141 -12.875 -22.016 1 96.69 81 PHE A O 1
ATOM 642 N N . THR A 1 82 ? 1.051 -10.898 -22.672 1 97.31 82 THR A N 1
ATOM 643 C CA . THR A 1 82 ? 2.428 -11.281 -22.375 1 97.31 82 THR A CA 1
ATOM 644 C C . THR A 1 82 ? 2.703 -11.188 -20.875 1 97.31 82 THR A C 1
ATOM 646 O O . THR A 1 82 ? 3.523 -11.938 -20.344 1 97.31 82 THR A O 1
ATOM 649 N N . ASN A 1 83 ? 2.078 -10.258 -20.281 1 97.81 83 ASN A N 1
ATOM 650 C CA . ASN A 1 83 ? 2.121 -10.055 -18.844 1 97.81 83 ASN A CA 1
ATOM 651 C C . ASN A 1 83 ? 0.73 -9.797 -18.266 1 97.81 83 ASN A C 1
ATOM 653 O O . ASN A 1 83 ? 0.002 -8.93 -18.766 1 97.81 83 ASN A O 1
ATOM 657 N N . LEU A 1 84 ? 0.358 -10.555 -17.234 1 98.44 84 LEU A N 1
ATOM 658 C CA . LEU A 1 84 ? -0.959 -10.438 -16.609 1 98.44 84 LEU A CA 1
ATOM 659 C C . LEU A 1 84 ? -0.879 -10.68 -15.109 1 98.44 84 LEU A C 1
ATOM 661 O O . LEU A 1 84 ? -0.278 -11.656 -14.664 1 98.44 84 LEU A O 1
ATOM 665 N N . TRP A 1 85 ? -1.528 -9.781 -14.391 1 98.69 85 TRP A N 1
ATOM 666 C CA . TRP A 1 85 ? -1.513 -9.867 -12.938 1 98.69 85 TRP A CA 1
ATOM 667 C C . TRP A 1 85 ? -2.916 -10.117 -12.391 1 98.69 85 TRP A C 1
ATOM 669 O O . TRP A 1 85 ? -3.895 -9.57 -12.906 1 98.69 85 TRP A O 1
ATOM 679 N N . LEU A 1 86 ? -2.982 -10.945 -11.375 1 98.81 86 LEU A N 1
ATOM 680 C CA . LEU A 1 86 ? -4.121 -10.992 -10.461 1 98.81 86 LEU A CA 1
ATOM 681 C C . LEU A 1 86 ? -3.848 -10.172 -9.203 1 98.81 86 LEU A C 1
ATOM 683 O O . LEU A 1 86 ? -2.908 -10.469 -8.461 1 98.81 86 LEU A O 1
ATOM 687 N N . LYS A 1 87 ? -4.691 -9.18 -8.984 1 98.62 87 LYS A N 1
ATOM 688 C CA . LYS A 1 87 ? -4.5 -8.281 -7.844 1 98.62 87 LYS A CA 1
ATOM 689 C C . LYS A 1 87 ? -5.789 -8.125 -7.047 1 98.62 87 LYS A C 1
ATOM 691 O O . LYS A 1 87 ? -6.867 -7.969 -7.625 1 98.62 87 LYS A O 1
ATOM 696 N N . VAL A 1 88 ? -5.684 -8.258 -5.742 1 98.56 88 VAL A N 1
ATOM 697 C CA . VAL A 1 88 ? -6.781 -7.93 -4.84 1 98.56 88 VAL A CA 1
ATOM 698 C C . VAL A 1 88 ? -6.336 -6.863 -3.846 1 98.56 88 VAL A C 1
ATOM 700 O O . VAL A 1 88 ? -5.211 -6.906 -3.34 1 98.56 88 VAL A O 1
ATOM 703 N N . THR A 1 89 ? -7.184 -5.906 -3.652 1 96.88 89 THR A N 1
ATOM 704 C CA . THR A 1 89 ? -6.961 -4.844 -2.678 1 96.88 89 THR A CA 1
ATOM 705 C C . THR A 1 89 ? -8.18 -4.68 -1.768 1 96.88 89 THR A C 1
ATOM 707 O O . THR A 1 89 ? -9.32 -4.801 -2.219 1 96.88 89 THR A O 1
ATOM 710 N N . GLY A 1 90 ? -7.902 -4.398 -0.508 1 96.38 90 GLY A N 1
ATOM 711 C CA . GLY A 1 90 ? -8.984 -4.082 0.414 1 96.38 90 GLY A CA 1
ATOM 712 C C . GLY A 1 90 ? -9.562 -2.699 0.197 1 96.38 90 GLY A C 1
ATOM 713 O O . GLY A 1 90 ? -9.258 -2.035 -0.794 1 96.38 90 GLY A O 1
ATOM 714 N N . PRO A 1 91 ? -10.375 -2.314 1.14 1 95.62 91 PRO A N 1
ATOM 715 C CA . PRO A 1 91 ? -11.102 -1.053 0.99 1 95.62 91 PRO A CA 1
ATOM 716 C C . PRO A 1 91 ? -10.18 0.164 0.983 1 95.62 91 PRO A C 1
ATOM 718 O O . PRO A 1 91 ? -9.125 0.145 1.619 1 95.62 91 PRO A O 1
ATOM 721 N N . ILE A 1 92 ? -10.602 1.17 0.294 1 95.5 92 ILE A N 1
ATOM 722 C CA . ILE A 1 92 ? -9.961 2.48 0.29 1 95.5 92 ILE A CA 1
ATOM 723 C C . ILE A 1 92 ? -11.023 3.574 0.345 1 95.5 92 ILE A C 1
ATOM 725 O O . ILE A 1 92 ? -12.055 3.479 -0.321 1 95.5 92 ILE A O 1
ATOM 729 N N . LEU A 1 93 ? -10.797 4.598 1.18 1 95.25 93 LEU A N 1
ATOM 730 C CA . LEU A 1 93 ? -11.695 5.742 1.283 1 95.25 93 LEU A CA 1
ATOM 731 C C . LEU A 1 93 ? -10.922 7.051 1.149 1 95.25 93 LEU A C 1
ATOM 733 O O . LEU A 1 93 ? -9.789 7.16 1.628 1 95.25 93 LEU A O 1
ATOM 737 N N . HIS A 1 94 ? -11.523 7.953 0.556 1 96.12 94 HIS A N 1
ATOM 738 C CA . HIS A 1 94 ? -11.094 9.344 0.61 1 96.12 94 HIS A CA 1
ATOM 739 C C . HIS A 1 94 ? -12.117 10.211 1.332 1 96.12 94 HIS A C 1
ATOM 741 O O . HIS A 1 94 ? -13.289 10.25 0.949 1 96.12 94 HIS A O 1
ATOM 747 N N . LEU A 1 95 ? -11.617 10.891 2.314 1 97.38 95 LEU A N 1
ATOM 748 C CA . LEU A 1 95 ? -12.484 11.695 3.176 1 97.38 95 LEU A CA 1
ATOM 749 C C . LEU A 1 95 ? -12.008 13.141 3.225 1 97.38 95 LEU A C 1
ATOM 751 O O . LEU A 1 95 ? -10.805 13.406 3.217 1 97.38 95 LEU A O 1
ATOM 755 N N . ARG A 1 96 ? -12.961 14.008 3.33 1 97.88 96 ARG A N 1
ATOM 756 C CA . ARG A 1 96 ? -12.711 15.383 3.74 1 97.88 96 ARG A CA 1
ATOM 757 C C . ARG A 1 96 ? -13.055 15.586 5.211 1 97.88 96 ARG A C 1
ATOM 759 O O . ARG A 1 96 ? -14.172 15.289 5.641 1 97.88 96 ARG A O 1
ATOM 766 N N . VAL A 1 97 ? -12.125 16.094 5.953 1 98.31 97 VAL A N 1
ATOM 767 C CA . VAL A 1 97 ? -12.266 16.125 7.402 1 98.31 97 VAL A CA 1
ATOM 768 C C . VAL A 1 97 ? -11.945 17.531 7.922 1 98.31 97 VAL A C 1
ATOM 770 O O . VAL A 1 97 ? -10.953 18.141 7.512 1 98.31 97 VAL A O 1
ATOM 773 N N . GLU A 1 98 ? -12.758 17.984 8.797 1 97.88 98 GLU A N 1
ATOM 774 C CA . GLU A 1 98 ? -12.547 19.281 9.422 1 97.88 98 GLU A CA 1
ATOM 775 C C . GLU A 1 98 ? -11.812 19.141 10.75 1 97.88 98 GLU A C 1
ATOM 777 O O . GLU A 1 98 ? -12.305 18.516 11.68 1 97.88 98 GLU A O 1
ATOM 782 N N . GLY A 1 99 ? -10.617 19.75 10.836 1 95.62 99 GLY A N 1
ATOM 783 C CA . GLY A 1 99 ? -9.906 19.828 12.102 1 95.62 99 GLY A CA 1
ATOM 784 C C . GLY A 1 99 ? -8.93 18.688 12.312 1 95.62 99 GLY A C 1
ATOM 785 O O . GLY A 1 99 ? -9.211 17.547 11.93 1 95.62 99 GLY A O 1
ATOM 786 N N . TRP A 1 100 ? -7.902 18.953 13.031 1 95.19 100 TRP A N 1
ATOM 787 C CA . TRP A 1 100 ? -6.809 18 13.219 1 95.19 100 TRP A CA 1
ATOM 788 C C . TRP A 1 100 ? -7.148 16.984 14.297 1 95.19 100 TRP A C 1
ATOM 790 O O . TRP A 1 100 ? -6.691 15.844 14.25 1 95.19 100 TRP A O 1
ATOM 800 N N . GLN A 1 101 ? -7.914 17.438 15.266 1 96.88 101 GLN A N 1
ATOM 801 C CA . GLN A 1 101 ? -8.273 16.5 16.328 1 96.88 101 GLN A CA 1
ATOM 802 C C . GLN A 1 101 ? -9.109 15.352 15.781 1 96.88 101 GLN A C 1
ATOM 804 O O . GLN A 1 101 ? -8.883 14.188 16.125 1 96.88 101 GLN A O 1
ATOM 809 N N . CYS A 1 102 ? -10.031 15.688 14.922 1 98.19 102 CYS A N 1
ATOM 810 C CA . CYS A 1 102 ? -10.828 14.656 14.266 1 98.19 102 CYS A CA 1
ATOM 811 C C . CYS A 1 102 ? -9.953 13.766 13.391 1 98.19 102 CYS A C 1
ATOM 813 O O . CYS A 1 102 ? -10.039 12.539 13.461 1 98.19 102 CYS A O 1
ATOM 815 N N . ALA A 1 103 ? -9.125 14.375 12.609 1 98.31 103 ALA A N 1
ATOM 816 C CA . ALA A 1 103 ? -8.234 13.625 11.727 1 98.31 103 ALA A CA 1
ATOM 817 C C . ALA A 1 103 ? -7.379 12.641 12.516 1 98.31 103 ALA A C 1
ATOM 819 O O . ALA A 1 103 ? -7.242 11.477 12.125 1 98.31 103 ALA A O 1
ATOM 820 N N . LYS A 1 104 ? -6.852 13.156 13.594 1 97.62 104 LYS A N 1
ATOM 821 C CA . LYS A 1 104 ? -6.008 12.312 14.445 1 97.62 104 LYS A CA 1
ATOM 822 C C . LYS A 1 104 ? -6.773 11.102 14.953 1 97.62 104 LYS A C 1
ATOM 824 O O . LYS A 1 104 ? -6.309 9.961 14.82 1 97.62 104 LYS A O 1
ATOM 829 N N . SER A 1 105 ? -7.895 11.297 15.516 1 98.25 105 SER A N 1
ATOM 830 C CA . SER A 1 105 ? -8.711 10.211 16.047 1 98.25 105 SER A CA 1
ATOM 831 C C . SER A 1 105 ? -9.117 9.234 14.953 1 98.25 105 SER A C 1
ATOM 833 O O . SER A 1 105 ? -9.133 8.016 15.172 1 98.25 105 SER A O 1
ATOM 835 N N . LEU A 1 106 ? -9.445 9.781 13.828 1 98.69 106 LEU A N 1
ATOM 836 C CA . LEU A 1 106 ? -9.836 8.969 12.68 1 98.69 106 LEU A CA 1
ATOM 837 C C . LEU A 1 106 ? -8.695 8.062 12.242 1 98.69 106 LEU A C 1
ATOM 839 O O . LEU A 1 106 ? -8.898 6.863 12.023 1 98.69 106 LEU A O 1
ATOM 843 N N . LEU A 1 107 ? -7.523 8.594 12.125 1 98.62 107 LEU A N 1
ATOM 844 C CA . LEU A 1 107 ? -6.359 7.832 11.68 1 98.62 107 LEU A CA 1
ATOM 845 C C . LEU A 1 107 ? -5.984 6.766 12.711 1 98.62 107 LEU A C 1
ATOM 847 O O . LEU A 1 107 ? -5.566 5.668 12.344 1 98.62 107 LEU A O 1
ATOM 851 N N . GLU A 1 108 ? -6.105 7.098 13.953 1 98.12 108 GLU A N 1
ATOM 852 C CA . GLU A 1 108 ? -5.848 6.109 14.992 1 98.12 108 GLU A CA 1
ATOM 853 C C . GLU A 1 108 ? -6.828 4.945 14.898 1 98.12 108 GLU A C 1
ATOM 855 O O . GLU A 1 108 ? -6.43 3.781 15 1 98.12 108 GLU A O 1
ATOM 860 N N . ALA A 1 109 ? -8.078 5.25 14.719 1 98.44 109 ALA A N 1
ATOM 861 C CA . ALA A 1 109 ? -9.094 4.215 14.547 1 98.44 109 ALA A CA 1
ATOM 862 C C . ALA A 1 109 ? -8.797 3.365 13.312 1 98.44 109 ALA A C 1
ATOM 864 O O . ALA A 1 109 ? -8.938 2.141 13.344 1 98.44 109 ALA A O 1
ATOM 865 N N . ALA A 1 110 ? -8.445 4.016 12.195 1 98.44 110 ALA A N 1
ATOM 866 C CA . ALA A 1 110 ? -8.109 3.314 10.961 1 98.44 110 ALA A CA 1
ATOM 867 C C . ALA A 1 110 ? -6.98 2.314 11.188 1 98.44 110 ALA A C 1
ATOM 869 O O . ALA A 1 110 ? -7.082 1.151 10.789 1 98.44 110 ALA A O 1
ATOM 870 N N . ARG A 1 111 ? -5.922 2.717 11.844 1 96.81 111 ARG A N 1
ATOM 871 C CA . ARG A 1 111 ? -4.758 1.871 12.078 1 96.81 111 ARG A CA 1
ATOM 872 C C . ARG A 1 111 ? -5.129 0.655 12.922 1 96.81 111 ARG A C 1
ATOM 874 O O . ARG A 1 111 ? -4.637 -0.449 12.68 1 96.81 111 ARG A O 1
ATOM 881 N N . ARG A 1 112 ? -5.996 0.845 13.812 1 95.94 112 ARG A N 1
ATOM 882 C CA . ARG A 1 112 ? -6.422 -0.243 14.688 1 95.94 112 ARG A CA 1
ATOM 883 C C . ARG A 1 112 ? -7.254 -1.268 13.922 1 95.94 112 ARG A C 1
ATOM 885 O O . ARG A 1 112 ? -7.457 -2.389 14.398 1 95.94 112 ARG A O 1
ATOM 892 N N . ASN A 1 113 ? -7.723 -0.846 12.805 1 97 113 ASN A N 1
ATOM 893 C CA . ASN A 1 113 ? -8.648 -1.721 12.094 1 97 113 ASN A CA 1
ATOM 894 C C . ASN A 1 113 ? -8.086 -2.166 10.75 1 97 113 ASN A C 1
ATOM 896 O O . ASN A 1 113 ? -8.836 -2.42 9.805 1 97 113 ASN A O 1
ATOM 900 N N . GLY A 1 114 ? -6.805 -2.178 10.578 1 96.06 114 GLY A N 1
ATOM 901 C CA . GLY A 1 114 ? -6.188 -2.793 9.414 1 96.06 114 GLY A CA 1
ATOM 902 C C . GLY A 1 114 ? -5.848 -1.799 8.32 1 96.06 114 GLY A C 1
ATOM 903 O O . GLY A 1 114 ? -5.52 -2.189 7.195 1 96.06 114 GLY A O 1
ATOM 904 N N . PHE A 1 115 ? -5.938 -0.524 8.648 1 97.69 115 PHE A N 1
ATOM 905 C CA . PHE A 1 115 ? -5.613 0.526 7.688 1 97.69 115 PHE A CA 1
ATOM 906 C C . PHE A 1 115 ? -4.324 1.238 8.078 1 97.69 115 PHE A C 1
ATOM 908 O O . PHE A 1 115 ? -4.32 2.451 8.289 1 97.69 115 PHE A O 1
ATOM 915 N N . LYS A 1 116 ? -3.27 0.511 7.953 1 94.44 116 LYS A N 1
ATOM 916 C CA . LYS A 1 116 ? -1.992 0.853 8.57 1 94.44 116 LYS A CA 1
ATOM 917 C C . LYS A 1 116 ? -1.368 2.076 7.902 1 94.44 116 LYS A C 1
ATOM 919 O O . LYS A 1 116 ? -0.73 2.895 8.57 1 94.44 116 LYS A O 1
ATOM 924 N N . HIS A 1 117 ? -1.593 2.27 6.578 1 94.56 117 HIS A N 1
ATOM 925 C CA . HIS A 1 117 ? -0.876 3.297 5.832 1 94.56 117 HIS A CA 1
ATOM 926 C C . HIS A 1 117 ? -1.788 4.473 5.5 1 94.56 117 HIS A C 1
ATOM 928 O O . HIS A 1 117 ? -1.56 5.184 4.516 1 94.56 117 HIS A O 1
ATOM 934 N N . SER A 1 118 ? -2.779 4.715 6.32 1 98.5 118 SER A N 1
ATOM 935 C CA . SER A 1 118 ? -3.703 5.828 6.145 1 98.5 118 SER A CA 1
ATOM 936 C C . SER A 1 118 ? -3.07 7.148 6.578 1 98.5 118 SER A C 1
ATOM 938 O O . SER A 1 118 ? -2.262 7.176 7.508 1 98.5 118 SER A O 1
ATOM 940 N N . GLY A 1 119 ? -3.471 8.227 5.922 1 98.62 119 GLY A N 1
ATOM 941 C CA . GLY A 1 119 ? -2.889 9.523 6.25 1 98.62 119 GLY A CA 1
ATOM 942 C C . GLY A 1 119 ? -3.566 10.68 5.539 1 98.62 119 GLY A C 1
ATOM 943 O O . GLY A 1 119 ? -4.406 10.469 4.66 1 98.62 119 GLY A O 1
ATOM 944 N N . VAL A 1 120 ? -3.221 11.891 5.988 1 98.62 120 VAL A N 1
ATOM 945 C CA . VAL A 1 120 ? -3.629 13.109 5.293 1 98.62 120 VAL A CA 1
ATOM 946 C C . VAL A 1 120 ? -2.791 13.289 4.031 1 98.62 120 VAL A C 1
ATOM 948 O O . VAL A 1 120 ? -1.572 13.469 4.105 1 98.62 120 VAL A O 1
ATOM 951 N N . ILE A 1 121 ? -3.477 13.328 2.887 1 98.19 121 ILE A N 1
ATOM 952 C CA . ILE A 1 121 ? -2.713 13.305 1.644 1 98.19 121 ILE A CA 1
ATOM 953 C C . ILE A 1 121 ? -2.689 14.703 1.029 1 98.19 121 ILE A C 1
ATOM 955 O O . ILE A 1 121 ? -1.87 14.992 0.154 1 98.19 121 ILE A O 1
ATOM 959 N N . SER A 1 122 ? -3.602 15.539 1.463 1 97.06 122 SER A N 1
ATOM 960 C CA . SER A 1 122 ? -3.621 16.922 0.983 1 97.06 122 SER A CA 1
ATOM 961 C C . SER A 1 122 ? -4.539 17.781 1.837 1 97.06 122 SER A C 1
ATOM 963 O O . SER A 1 122 ? -5.23 17.281 2.727 1 97.06 122 SER A O 1
ATOM 965 N N . ILE A 1 123 ? -4.406 19.078 1.666 1 95 123 ILE A N 1
ATOM 966 C CA . ILE A 1 123 ? -5.309 20.047 2.27 1 95 123 ILE A CA 1
ATOM 967 C C . ILE A 1 123 ? -6.098 20.766 1.176 1 95 123 ILE A C 1
ATOM 969 O O . ILE A 1 123 ? -5.516 21.328 0.242 1 95 123 ILE A O 1
ATOM 973 N N . ALA A 1 124 ? -7.328 20.719 1.392 1 93.44 124 ALA A N 1
ATOM 974 C CA . ALA A 1 124 ? -8.211 21.328 0.4 1 93.44 124 ALA A CA 1
ATOM 975 C C . ALA A 1 124 ? -8.203 22.859 0.531 1 93.44 124 ALA A C 1
ATOM 977 O O . ALA A 1 124 ? -7.684 23.391 1.508 1 93.44 124 ALA A O 1
ATOM 978 N N . GLU A 1 125 ? -8.758 23.484 -0.425 1 91.5 125 GLU A N 1
ATOM 979 C CA . GLU A 1 125 ? -8.805 24.938 -0.465 1 91.5 125 GLU A CA 1
ATOM 980 C C . GLU A 1 125 ? -9.586 25.5 0.721 1 91.5 125 GLU A C 1
ATOM 982 O O . GLU A 1 125 ? -9.266 26.562 1.234 1 91.5 125 GLU A O 1
ATOM 987 N N . ASP A 1 126 ? -10.57 24.797 1.133 1 93.56 126 ASP A N 1
ATOM 988 C CA . ASP A 1 126 ? -11.398 25.234 2.256 1 93.56 126 ASP A CA 1
ATOM 989 C C . ASP A 1 126 ? -10.773 24.828 3.588 1 93.56 126 ASP A C 1
ATOM 991 O O . ASP A 1 126 ? -11.438 24.844 4.625 1 93.56 126 ASP A O 1
ATOM 995 N N . SER A 1 127 ? -9.555 24.359 3.545 1 92.75 127 SER A N 1
ATOM 996 C CA . SER A 1 127 ? -8.727 24.047 4.707 1 92.75 127 SER A CA 1
ATOM 997 C C . SER A 1 127 ? -9.102 22.703 5.312 1 92.75 127 SER A C 1
ATOM 999 O O . SER A 1 127 ? -8.562 22.312 6.352 1 92.75 127 SER A O 1
ATOM 1001 N N . ARG A 1 128 ? -10.008 22.016 4.68 1 96.56 128 ARG A N 1
ATOM 1002 C CA . ARG A 1 128 ? -10.273 20.656 5.137 1 96.56 128 ARG A CA 1
ATOM 1003 C C . ARG A 1 128 ? -9.125 19.734 4.781 1 96.56 128 ARG A C 1
ATOM 1005 O O . ARG A 1 128 ? -8.484 19.891 3.74 1 96.56 128 ARG A O 1
ATOM 1012 N N . LEU A 1 129 ? -8.961 18.797 5.641 1 98 129 LEU A N 1
ATOM 1013 C CA . LEU A 1 129 ? -7.965 17.75 5.41 1 98 129 LEU A CA 1
ATOM 1014 C C . LEU A 1 129 ? -8.523 16.656 4.512 1 98 129 LEU A C 1
ATOM 1016 O O . LEU A 1 129 ? -9.664 16.234 4.684 1 98 129 LEU A O 1
ATOM 1020 N N . VAL A 1 130 ? -7.785 16.297 3.529 1 98.12 130 VAL A N 1
ATOM 1021 C CA . VAL A 1 130 ? -8.141 15.133 2.717 1 98.12 130 VAL A CA 1
ATOM 1022 C C . VAL A 1 130 ? -7.395 13.898 3.227 1 98.12 130 VAL A C 1
ATOM 1024 O O . VAL A 1 130 ? -6.164 13.867 3.232 1 98.12 130 VAL A O 1
ATOM 1027 N N . ILE A 1 131 ? -8.141 12.898 3.648 1 98.56 131 ILE A N 1
ATOM 1028 C CA . ILE A 1 131 ? -7.559 11.719 4.273 1 98.56 131 ILE A CA 1
ATOM 1029 C C . ILE A 1 131 ? -7.812 10.492 3.4 1 98.56 131 ILE A C 1
ATOM 1031 O O . ILE A 1 131 ? -8.922 10.297 2.9 1 98.56 131 ILE A O 1
ATOM 1035 N N . GLU A 1 132 ? -6.777 9.789 3.154 1 98.12 132 GLU A N 1
ATOM 1036 C CA . GLU A 1 132 ? -6.895 8.469 2.535 1 98.12 132 GLU A CA 1
ATOM 1037 C C . GLU A 1 132 ? -6.867 7.363 3.586 1 98.12 132 GLU A C 1
ATOM 1039 O O . GLU A 1 132 ? -5.934 7.285 4.387 1 98.12 132 GLU A O 1
ATOM 1044 N N . ILE A 1 133 ? -7.902 6.562 3.66 1 98.12 133 ILE A N 1
ATOM 1045 C CA . ILE A 1 133 ? -7.98 5.34 4.453 1 98.12 133 ILE A CA 1
ATOM 1046 C C . ILE A 1 133 ? -7.754 4.125 3.553 1 98.12 133 ILE A C 1
ATOM 1048 O O . ILE A 1 133 ? -8.578 3.818 2.691 1 98.12 133 ILE A O 1
ATOM 1052 N N . MET A 1 134 ? -6.688 3.412 3.812 1 97.25 134 MET A N 1
ATOM 1053 C CA . MET A 1 134 ? -6.301 2.365 2.869 1 97.25 134 MET A CA 1
ATOM 1054 C C . MET A 1 134 ? -5.973 1.068 3.6 1 97.25 134 MET A C 1
ATOM 1056 O O . MET A 1 134 ? -5.113 1.05 4.48 1 97.25 134 MET A O 1
ATOM 1060 N N . SER A 1 135 ? -6.594 -0.002 3.188 1 97.31 135 SER A N 1
ATOM 1061 C CA . SER A 1 135 ? -6.367 -1.317 3.779 1 97.31 135 SER A CA 1
ATOM 1062 C C . SER A 1 135 ? -4.949 -1.812 3.504 1 97.31 135 SER A C 1
ATOM 1064 O O . SER A 1 135 ? -4.422 -1.617 2.406 1 97.31 135 SER A O 1
ATOM 1066 N N . SER A 1 136 ? -4.398 -2.523 4.43 1 96.25 136 SER A N 1
ATOM 1067 C CA . SER A 1 136 ? -3.102 -3.166 4.254 1 96.25 136 SER A CA 1
ATOM 1068 C C . SER A 1 136 ? -3.246 -4.535 3.6 1 96.25 136 SER A C 1
ATOM 1070 O O . SER A 1 136 ? -2.25 -5.18 3.266 1 96.25 136 SER A O 1
ATOM 1072 N N . GLN A 1 137 ? -4.441 -4.988 3.469 1 97.38 137 GLN A N 1
ATOM 1073 C CA . GLN A 1 137 ? -4.695 -6.324 2.943 1 97.38 137 GLN A CA 1
ATOM 1074 C C . GLN A 1 137 ? -4.695 -6.328 1.418 1 97.38 137 GLN A C 1
ATOM 1076 O O . GLN A 1 137 ? -5.504 -5.637 0.792 1 97.38 137 GLN A O 1
ATOM 1081 N N . SER A 1 138 ? -3.791 -7.051 0.837 1 98.12 138 SER A N 1
ATOM 1082 C CA . SER A 1 138 ? -3.682 -7.094 -0.618 1 98.12 138 SER A CA 1
ATOM 1083 C C . SER A 1 138 ? -2.875 -8.305 -1.076 1 98.12 138 SER A C 1
ATOM 1085 O O . SER A 1 138 ? -2.26 -8.992 -0.26 1 98.12 138 SER A O 1
ATOM 1087 N N . MET A 1 139 ? -2.924 -8.562 -2.324 1 98.62 139 MET A N 1
ATOM 1088 C CA . MET A 1 139 ? -2.145 -9.586 -3.01 1 98.62 139 MET A CA 1
ATOM 1089 C C . MET A 1 139 ? -1.96 -9.234 -4.484 1 98.62 139 MET A C 1
ATOM 1091 O O . MET A 1 139 ? -2.9 -8.789 -5.141 1 98.62 139 MET A O 1
ATOM 1095 N N . SER A 1 140 ? -0.812 -9.367 -4.969 1 98.56 140 SER A N 1
ATOM 1096 C CA . SER A 1 140 ? -0.493 -9.148 -6.375 1 98.56 140 SER A CA 1
ATOM 1097 C C . SER A 1 140 ? 0.391 -10.266 -6.922 1 98.56 140 SER A C 1
ATOM 1099 O O . SER A 1 140 ? 1.56 -10.383 -6.547 1 98.56 140 SER A O 1
ATOM 1101 N N . VAL A 1 141 ? -0.146 -11.016 -7.859 1 98.5 141 VAL A N 1
ATOM 1102 C CA . VAL A 1 141 ? 0.516 -12.219 -8.352 1 98.5 141 VAL A CA 1
ATOM 1103 C C . VAL A 1 141 ? 0.543 -12.203 -9.883 1 98.5 141 VAL A C 1
ATOM 1105 O O . VAL A 1 141 ? -0.503 -12.102 -10.523 1 98.5 141 VAL A O 1
ATOM 1108 N N . PRO A 1 142 ? 1.727 -12.344 -10.438 1 98.31 142 PRO A N 1
ATOM 1109 C CA . PRO A 1 142 ? 1.712 -12.562 -11.891 1 98.31 142 PRO A CA 1
ATOM 1110 C C . PRO A 1 142 ? 1.155 -13.93 -12.273 1 98.31 142 PRO A C 1
ATOM 1112 O O . PRO A 1 142 ? 1.532 -14.945 -11.688 1 98.31 142 PRO A O 1
ATOM 1115 N N . LEU A 1 143 ? 0.26 -13.922 -13.211 1 98.44 143 LEU A N 1
ATOM 1116 C CA . LEU A 1 143 ? -0.263 -15.164 -13.758 1 98.44 143 LEU A CA 1
ATOM 1117 C C . LEU A 1 143 ? 0.471 -15.547 -15.039 1 98.44 143 LEU A C 1
ATOM 1119 O O . LEU A 1 143 ? 0.64 -16.734 -15.336 1 98.44 143 LEU A O 1
ATOM 1123 N N . VAL A 1 144 ? 0.797 -14.508 -15.805 1 98.31 144 VAL A N 1
ATOM 1124 C CA . VAL A 1 144 ? 1.569 -14.648 -17.031 1 98.31 144 VAL A CA 1
ATOM 1125 C C . VAL A 1 144 ? 2.762 -13.695 -17 1 98.31 144 VAL A C 1
ATOM 1127 O O . VAL A 1 144 ? 2.613 -12.516 -16.672 1 98.31 144 VAL A O 1
ATOM 1130 N N . MET A 1 145 ? 3.961 -14.234 -17.266 1 97.94 145 MET A N 1
ATOM 1131 C CA . MET A 1 145 ? 5.18 -13.438 -17.375 1 97.94 145 MET A CA 1
ATOM 1132 C C . MET A 1 145 ? 5.93 -13.758 -18.656 1 97.94 145 MET A C 1
ATOM 1134 O O . MET A 1 145 ? 6.301 -14.906 -18.906 1 97.94 145 MET A O 1
ATOM 1138 N N . GLU A 1 146 ? 6.141 -12.727 -19.406 1 96.75 146 GLU A N 1
ATOM 1139 C CA . GLU A 1 146 ? 6.875 -12.875 -20.656 1 96.75 146 GLU A CA 1
ATOM 1140 C C . GLU A 1 146 ? 6.254 -13.953 -21.531 1 96.75 146 GLU A C 1
ATOM 1142 O O . GLU A 1 146 ? 6.961 -14.812 -22.062 1 96.75 146 GLU A O 1
ATOM 1147 N N . GLY A 1 147 ? 4.965 -14.031 -21.453 1 97.06 147 GLY A N 1
ATOM 1148 C CA . GLY A 1 147 ? 4.215 -14.93 -22.312 1 97.06 147 GLY A CA 1
ATOM 1149 C C . GLY A 1 147 ? 3.992 -16.297 -21.719 1 97.06 147 GLY A C 1
ATOM 1150 O O . GLY A 1 147 ? 3.266 -17.125 -22.281 1 97.06 147 GLY A O 1
ATOM 1151 N N . ALA A 1 148 ? 4.59 -16.578 -20.609 1 96.31 148 ALA A N 1
ATOM 1152 C CA . ALA A 1 148 ? 4.473 -17.891 -19.969 1 96.31 148 ALA A CA 1
ATOM 1153 C C . ALA A 1 148 ? 3.482 -17.844 -18.812 1 96.31 148 ALA A C 1
ATOM 1155 O O . ALA A 1 148 ? 3.549 -16.969 -17.953 1 96.31 148 ALA A O 1
ATOM 1156 N N . ARG A 1 149 ? 2.592 -18.781 -18.859 1 95.88 149 ARG A N 1
ATOM 1157 C CA . ARG A 1 149 ? 1.737 -18.984 -17.688 1 95.88 149 ARG A CA 1
ATOM 1158 C C . ARG A 1 149 ? 2.531 -19.562 -16.516 1 95.88 149 ARG A C 1
ATOM 1160 O O . ARG A 1 149 ? 3.094 -20.641 -16.625 1 95.88 149 ARG A O 1
ATOM 1167 N N . ILE A 1 150 ? 2.482 -18.922 -15.414 1 94.88 150 ILE A N 1
ATOM 1168 C CA . ILE A 1 150 ? 3.449 -19.312 -14.398 1 94.88 150 ILE A CA 1
ATOM 1169 C C . ILE A 1 150 ? 2.748 -20.109 -13.297 1 94.88 150 ILE A C 1
ATOM 1171 O O . ILE A 1 150 ? 3.385 -20.547 -12.336 1 94.88 150 ILE A O 1
ATOM 1175 N N . VAL A 1 151 ? 1.444 -20.219 -13.398 1 94.25 151 VAL A N 1
ATOM 1176 C CA . VAL A 1 151 ? 0.723 -21.031 -12.422 1 94.25 151 VAL A CA 1
ATOM 1177 C C . VAL A 1 151 ? -0.115 -22.078 -13.133 1 94.25 151 VAL A C 1
ATOM 1179 O O . VAL A 1 151 ? -0.689 -21.812 -14.195 1 94.25 151 VAL A O 1
ATOM 1182 N N . GLY A 1 152 ? -0.162 -23.25 -12.57 1 94.44 152 GLY A N 1
ATOM 1183 C CA . GLY A 1 152 ? -1.021 -24.297 -13.086 1 94.44 152 GLY A CA 1
ATOM 1184 C C . GLY A 1 152 ? -2.469 -24.156 -12.664 1 94.44 152 GLY A C 1
ATOM 1185 O O . GLY A 1 152 ? -2.816 -23.219 -11.938 1 94.44 152 GLY A O 1
ATOM 1186 N N . ASP A 1 153 ? -3.316 -25.109 -13.055 1 96 153 ASP A N 1
ATOM 1187 C CA . ASP A 1 153 ? -4.754 -25.031 -12.828 1 96 153 ASP A CA 1
ATOM 1188 C C . ASP A 1 153 ? -5.086 -25.094 -11.336 1 96 153 ASP A C 1
ATOM 1190 O O . ASP A 1 153 ? -5.898 -24.312 -10.836 1 96 153 ASP A O 1
ATOM 1194 N N . ASP A 1 154 ? -4.496 -26.016 -10.68 1 96.38 154 ASP A N 1
ATOM 1195 C CA . ASP A 1 154 ? -4.77 -26.156 -9.258 1 96.38 154 ASP A CA 1
ATOM 1196 C C . ASP A 1 154 ? -4.328 -24.906 -8.484 1 96.38 154 ASP A C 1
ATOM 1198 O O . ASP A 1 154 ? -5.047 -24.438 -7.602 1 96.38 154 ASP A O 1
ATOM 1202 N N . ALA A 1 155 ? -3.182 -24.453 -8.797 1 96.81 155 ALA A N 1
ATOM 1203 C CA . ALA A 1 155 ? -2.666 -23.25 -8.156 1 96.81 155 ALA A CA 1
ATOM 1204 C C . ALA A 1 155 ? -3.561 -22.047 -8.461 1 96.81 155 ALA A C 1
ATOM 1206 O O . ALA A 1 155 ? -3.799 -21.203 -7.582 1 96.81 155 ALA A O 1
ATOM 1207 N N . LEU A 1 156 ? -4.039 -21.969 -9.656 1 98 156 LEU A N 1
ATOM 1208 C CA . LEU A 1 156 ? -4.938 -20.875 -10.031 1 98 156 LEU A CA 1
ATOM 1209 C C . LEU A 1 156 ? -6.195 -20.891 -9.164 1 98 156 LEU A C 1
ATOM 1211 O O . LEU A 1 156 ? -6.641 -19.844 -8.695 1 98 156 LEU A O 1
ATOM 1215 N N . ASP A 1 157 ? -6.727 -22.062 -8.977 1 98.38 157 ASP A N 1
ATOM 1216 C CA . ASP A 1 157 ? -7.91 -22.188 -8.125 1 98.38 157 ASP A CA 1
ATOM 1217 C C . ASP A 1 157 ? -7.621 -21.688 -6.707 1 98.38 157 ASP A C 1
ATOM 1219 O O . ASP A 1 157 ? -8.438 -20.984 -6.105 1 98.38 157 ASP A O 1
ATOM 1223 N N . MET A 1 158 ? -6.523 -22.047 -6.195 1 98.25 158 MET A N 1
ATOM 1224 C CA . MET A 1 158 ? -6.141 -21.641 -4.848 1 98.25 158 MET A CA 1
ATOM 1225 C C . MET A 1 158 ? -5.957 -20.141 -4.77 1 98.25 158 MET A C 1
ATOM 1227 O O . MET A 1 158 ? -6.371 -19.5 -3.795 1 98.25 158 MET A O 1
ATOM 1231 N N . LEU A 1 159 ? -5.352 -19.594 -5.801 1 98.62 159 LEU A N 1
ATOM 1232 C CA . LEU A 1 159 ? -5.117 -18.156 -5.836 1 98.62 159 LEU A CA 1
ATOM 1233 C C . LEU A 1 159 ? -6.438 -17.391 -5.91 1 98.62 159 LEU A C 1
ATOM 1235 O O . LEU A 1 159 ? -6.602 -16.359 -5.246 1 98.62 159 LEU A O 1
ATOM 1239 N N . ILE A 1 160 ? -7.328 -17.891 -6.684 1 98.81 160 ILE A N 1
ATOM 1240 C CA . ILE A 1 160 ? -8.641 -17.266 -6.801 1 98.81 160 ILE A CA 1
ATOM 1241 C C . ILE A 1 160 ? -9.352 -17.297 -5.449 1 98.81 160 ILE A C 1
ATOM 1243 O O . ILE A 1 160 ? -9.914 -16.297 -5.012 1 98.81 160 ILE A O 1
ATOM 1247 N N . GLU A 1 161 ? -9.281 -18.391 -4.844 1 98.62 161 GLU A N 1
ATOM 1248 C CA . GLU A 1 161 ? -9.891 -18.516 -3.521 1 98.62 161 GLU A CA 1
ATOM 1249 C C . GLU A 1 161 ? -9.25 -17.547 -2.525 1 98.62 161 GLU A C 1
ATOM 1251 O O . GLU A 1 161 ? -9.945 -16.922 -1.724 1 98.62 161 GLU A O 1
ATOM 1256 N N . LYS A 1 162 ? -8.008 -17.453 -2.539 1 98.62 162 LYS A N 1
ATOM 1257 C CA . LYS A 1 162 ? -7.305 -16.547 -1.645 1 98.62 162 LYS A CA 1
ATOM 1258 C C . LYS A 1 162 ? -7.684 -15.094 -1.928 1 98.62 162 LYS A C 1
ATOM 1260 O O . LYS A 1 162 ? -7.93 -14.32 -1.001 1 98.62 162 LYS A O 1
ATOM 1265 N N . ALA A 1 163 ? -7.715 -14.719 -3.191 1 98.69 163 ALA A N 1
ATOM 1266 C CA . ALA A 1 163 ? -8.141 -13.367 -3.561 1 98.69 163 ALA A CA 1
ATOM 1267 C C . ALA A 1 163 ? -9.539 -13.07 -3.035 1 98.69 163 ALA A C 1
ATOM 1269 O O . ALA A 1 163 ? -9.781 -12 -2.471 1 98.69 163 ALA A O 1
ATOM 1270 N N . ASN A 1 164 ? -10.414 -14.047 -3.225 1 98.5 164 ASN A N 1
ATOM 1271 C CA . ASN A 1 164 ? -11.781 -13.883 -2.742 1 98.5 164 ASN A CA 1
ATOM 1272 C C . ASN A 1 164 ? -11.828 -13.742 -1.225 1 98.5 164 ASN A C 1
ATOM 1274 O O . ASN A 1 164 ? -12.578 -12.922 -0.697 1 98.5 164 ASN A O 1
ATOM 1278 N N . THR A 1 165 ? -11.047 -14.531 -0.588 1 98.25 165 THR A N 1
ATOM 1279 C CA . THR A 1 165 ? -10.977 -14.484 0.869 1 98.25 165 THR A CA 1
ATOM 1280 C C . THR A 1 165 ? -10.469 -13.125 1.342 1 98.25 165 THR A C 1
ATOM 1282 O O . THR A 1 165 ? -11.047 -12.516 2.246 1 98.25 165 THR A O 1
ATOM 1285 N N . ILE A 1 166 ? -9.43 -12.609 0.742 1 98 166 ILE A N 1
ATOM 1286 C CA . ILE A 1 166 ? -8.875 -11.312 1.108 1 98 166 ILE A CA 1
ATOM 1287 C C . ILE A 1 166 ? -9.914 -10.227 0.884 1 98 166 ILE A C 1
ATOM 1289 O O . ILE A 1 166 ? -10.117 -9.359 1.742 1 98 166 ILE A O 1
ATOM 1293 N N . LEU A 1 167 ? -10.57 -10.281 -0.268 1 96.75 167 LEU A N 1
ATOM 1294 C CA . LEU A 1 167 ? -11.594 -9.297 -0.605 1 96.75 167 LEU A CA 1
ATOM 1295 C C . LEU A 1 167 ? -12.656 -9.227 0.483 1 96.75 167 LEU A C 1
ATOM 1297 O O . LEU A 1 167 ? -12.977 -8.141 0.972 1 96.75 167 LEU A O 1
ATOM 1301 N N . VAL A 1 168 ? -13.133 -10.328 0.911 1 95.5 168 VAL A N 1
ATOM 1302 C CA . VAL A 1 168 ? -14.25 -10.391 1.853 1 95.5 168 VAL A CA 1
ATOM 1303 C C . VAL A 1 168 ? -13.75 -10.055 3.258 1 95.5 168 VAL A C 1
ATOM 1305 O O . VAL A 1 168 ? -14.375 -9.273 3.975 1 95.5 168 VAL A O 1
ATOM 1308 N N . GLU A 1 169 ? -12.672 -10.617 3.658 1 95.94 169 GLU A N 1
ATOM 1309 C CA . GLU A 1 169 ? -12.156 -10.43 5.012 1 95.94 169 GLU A CA 1
ATOM 1310 C C . GLU A 1 169 ? -11.734 -8.984 5.25 1 95.94 169 GLU A C 1
ATOM 1312 O O . GLU A 1 169 ? -11.859 -8.461 6.359 1 95.94 169 GLU A O 1
ATOM 1317 N N . SER A 1 170 ? -11.242 -8.344 4.227 1 95.62 170 SER A N 1
ATOM 1318 C CA . SER A 1 170 ? -10.781 -6.969 4.391 1 95.62 170 SER A CA 1
ATOM 1319 C C . SER A 1 170 ? -11.945 -6.027 4.688 1 95.62 170 SER A C 1
ATOM 1321 O O . SER A 1 170 ? -11.742 -4.922 5.19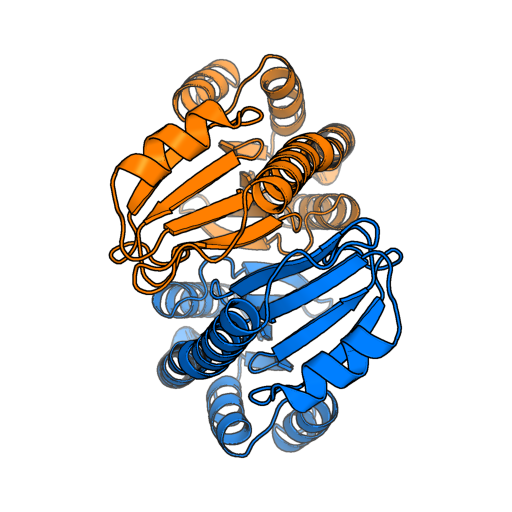1 1 95.62 170 SER A O 1
ATOM 1323 N N . ARG A 1 171 ? -13.133 -6.422 4.438 1 94.62 171 ARG A N 1
ATOM 1324 C CA . ARG A 1 171 ? -14.32 -5.609 4.695 1 94.62 171 ARG A CA 1
ATOM 1325 C C . ARG A 1 171 ? -14.672 -5.613 6.176 1 94.62 171 ARG A C 1
ATOM 1327 O O . ARG A 1 171 ? -15.414 -4.746 6.645 1 94.62 171 ARG A O 1
ATOM 1334 N N . ILE A 1 172 ? -14.195 -6.668 6.852 1 95.5 172 ILE A N 1
ATOM 1335 C CA . ILE A 1 172 ? -14.461 -6.754 8.281 1 95.5 172 ILE A CA 1
ATOM 1336 C C . ILE A 1 172 ? -13.867 -5.535 8.992 1 95.5 172 ILE A C 1
ATOM 1338 O O . ILE A 1 172 ? -14.539 -4.891 9.797 1 95.5 172 ILE A O 1
ATOM 1342 N N . GLY A 1 173 ? -12.609 -5.199 8.672 1 95.81 173 GLY A N 1
ATOM 1343 C CA . GLY A 1 173 ? -11.984 -4.016 9.242 1 95.81 173 GLY A CA 1
ATOM 1344 C C . GLY A 1 173 ? -12.727 -2.734 8.906 1 95.81 173 GLY A C 1
ATOM 1345 O O . GLY A 1 173 ? -12.82 -1.829 9.734 1 95.81 173 GLY A O 1
ATOM 1346 N N . LEU A 1 174 ? -13.227 -2.656 7.738 1 96.31 174 LEU A N 1
ATOM 1347 C CA . LEU A 1 174 ? -13.984 -1.482 7.32 1 96.31 174 LEU A CA 1
ATOM 1348 C C . LEU A 1 174 ? -15.266 -1.34 8.141 1 96.31 174 LEU A C 1
ATOM 1350 O O . LEU A 1 174 ? -15.617 -0.236 8.57 1 96.31 174 LEU A O 1
ATOM 1354 N N . ASP A 1 175 ? -15.953 -2.447 8.312 1 96.12 175 ASP A N 1
ATOM 1355 C CA . ASP A 1 175 ? -17.188 -2.43 9.094 1 96.12 175 ASP A CA 1
ATOM 1356 C C . ASP A 1 175 ? -16.906 -1.979 10.531 1 96.12 175 ASP A C 1
ATOM 1358 O O . ASP A 1 175 ? -17.609 -1.118 11.062 1 96.12 175 ASP A O 1
ATOM 1362 N N . THR A 1 176 ? -15.891 -2.553 11.156 1 97.88 176 THR A N 1
ATOM 1363 C CA . THR A 1 176 ? -15.539 -2.18 12.523 1 97.88 176 THR A CA 1
ATOM 1364 C C . THR A 1 176 ? -15.094 -0.721 12.594 1 97.88 176 THR A C 1
ATOM 1366 O O . THR A 1 176 ? -15.5 0.016 13.492 1 97.88 176 THR A O 1
ATOM 1369 N N . PHE A 1 177 ? -14.328 -0.298 11.633 1 98.38 177 PHE A N 1
ATOM 1370 C CA . PHE A 1 177 ? -13.891 1.088 11.539 1 98.38 177 PHE A CA 1
ATOM 1371 C C . PHE A 1 177 ? -15.086 2.031 11.461 1 98.38 177 PHE A C 1
ATOM 1373 O O . PHE A 1 177 ? -15.141 3.029 12.18 1 98.38 177 PHE A O 1
ATOM 1380 N N . SER A 1 178 ? -16.016 1.726 10.641 1 97.44 178 SER A N 1
ATOM 1381 C CA . SER A 1 178 ? -17.172 2.594 10.453 1 97.44 178 SER A CA 1
ATOM 1382 C C . SER A 1 178 ? -17.969 2.734 11.75 1 97.44 178 SER A C 1
ATOM 1384 O O . SER A 1 178 ? -18.516 3.803 12.031 1 97.44 178 SER A O 1
ATOM 1386 N N . ARG A 1 179 ? -18.031 1.705 12.523 1 98 179 ARG A N 1
ATOM 1387 C CA . ARG A 1 179 ? -18.719 1.772 13.812 1 98 179 ARG A CA 1
ATOM 1388 C C . ARG A 1 179 ? -17.953 2.662 14.789 1 98 179 ARG A C 1
ATOM 1390 O O . ARG A 1 179 ? -18.547 3.441 15.531 1 98 179 ARG A O 1
ATOM 1397 N N . GLU A 1 180 ? -16.656 2.561 14.773 1 98.5 180 GLU A N 1
ATOM 1398 C CA . GLU A 1 180 ? -15.828 3.391 15.648 1 98.5 180 GLU A CA 1
ATOM 1399 C C . GLU A 1 180 ? -15.945 4.867 15.281 1 98.5 180 GLU A C 1
ATOM 1401 O O . GLU A 1 180 ? -15.906 5.734 16.156 1 98.5 180 GLU A O 1
ATOM 1406 N N . VAL A 1 181 ? -16.094 5.125 14.047 1 98.38 181 VAL A N 1
ATOM 1407 C CA . VAL A 1 181 ? -16.188 6.5 13.57 1 98.38 181 VAL A CA 1
ATOM 1408 C C . VAL A 1 181 ? -17.391 7.191 14.211 1 98.38 181 VAL A C 1
ATOM 1410 O O . VAL A 1 181 ? -17.312 8.367 14.57 1 98.38 181 VAL A O 1
ATOM 1413 N N . GLU A 1 182 ? -18.391 6.469 14.43 1 97.5 182 GLU A N 1
ATOM 1414 C CA . GLU A 1 182 ? -19.609 7.023 15.023 1 97.5 182 GLU A CA 1
ATOM 1415 C C . GLU A 1 182 ? -19.375 7.418 16.484 1 97.5 182 GLU A C 1
ATOM 1417 O O . GLU A 1 182 ? -20.172 8.164 17.062 1 97.5 182 GLU A O 1
ATOM 1422 N N . GLU A 1 183 ? -18.344 6.941 17 1 97.94 183 GLU A N 1
ATOM 1423 C CA . GLU A 1 183 ? -18.078 7.168 18.422 1 97.94 183 GLU A CA 1
ATOM 1424 C C . GLU A 1 183 ? -16.984 8.211 18.609 1 97.94 183 GLU A C 1
ATOM 1426 O O . GLU A 1 183 ? -16.625 8.539 19.75 1 97.94 183 GLU A O 1
ATOM 1431 N N . LEU A 1 184 ? -16.484 8.711 17.562 1 98.06 184 LEU A N 1
ATOM 1432 C CA . LEU A 1 184 ? -15.414 9.703 17.672 1 98.06 184 LEU A CA 1
ATOM 1433 C C . LEU A 1 184 ? -15.977 11.07 18.031 1 98.06 184 LEU A C 1
ATOM 1435 O O . LEU A 1 184 ? -16.359 11.836 17.141 1 98.06 184 LEU A O 1
ATOM 1439 N N . VAL A 1 185 ? -15.914 11.516 19.219 1 97.75 185 VAL A N 1
ATOM 1440 C CA . VAL A 1 185 ? -16.531 12.734 19.734 1 97.75 185 VAL A CA 1
ATOM 1441 C C . VAL A 1 185 ? -15.906 13.953 19.062 1 97.75 185 VAL A C 1
ATOM 1443 O O . VAL A 1 185 ? -16.594 14.93 18.766 1 97.75 185 VAL A O 1
ATOM 1446 N N . GLU A 1 186 ? -14.625 13.836 18.734 1 97.31 186 GLU A N 1
ATOM 1447 C CA . GLU A 1 186 ? -13.898 14.945 18.125 1 97.31 186 GLU A CA 1
ATOM 1448 C C . GLU A 1 186 ? -14.422 15.242 16.719 1 97.31 186 GLU A C 1
ATOM 1450 O O . GLU A 1 186 ? -14.109 16.281 16.141 1 97.31 186 GLU A O 1
ATOM 1455 N N . CYS A 1 187 ? -15.289 14.391 16.219 1 98 187 CYS A N 1
ATOM 1456 C CA . CYS A 1 187 ? -15.664 14.516 14.812 1 98 187 CYS A CA 1
ATOM 1457 C C . CYS A 1 187 ? -17.109 14.992 14.672 1 98 187 CYS A C 1
ATOM 1459 O O . CYS A 1 187 ? -17.625 15.117 13.555 1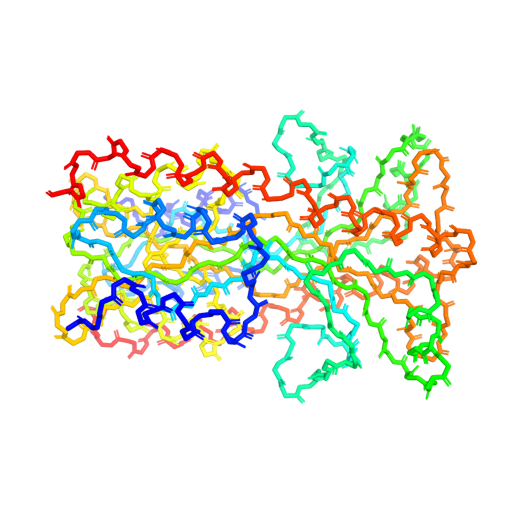 98 187 CYS A O 1
ATOM 1461 N N . PHE A 1 188 ? -17.688 15.242 15.773 1 96.62 188 PHE A N 1
ATOM 1462 C CA . PHE A 1 188 ? -19.047 15.789 15.766 1 96.62 188 PHE A CA 1
ATOM 1463 C C . PHE A 1 188 ? -19.016 17.281 16.078 1 96.62 188 PHE A C 1
ATOM 1465 O O . PHE A 1 188 ? -18.141 17.766 16.781 1 96.62 188 PHE A O 1
ATOM 1472 N N . MET B 1 1 ? 18.438 17.891 18.484 1 36.31 1 MET B N 1
ATOM 1473 C CA . MET B 1 1 ? 18.359 17.125 17.234 1 36.31 1 MET B CA 1
ATOM 1474 C C . MET B 1 1 ? 19.734 16.578 16.859 1 36.31 1 MET B C 1
ATOM 1476 O O . MET B 1 1 ? 20.703 17.344 16.734 1 36.31 1 MET B O 1
ATOM 1480 N N . GLY B 1 2 ? 19.953 15.367 17.172 1 44.28 2 GLY B N 1
ATOM 1481 C CA . GLY B 1 2 ? 21.312 14.93 16.875 1 44.28 2 GLY B CA 1
ATOM 1482 C C . GLY B 1 2 ? 21.75 15.266 15.469 1 44.28 2 GLY B C 1
ATOM 1483 O O . GLY B 1 2 ? 20.938 15.586 14.609 1 44.28 2 GLY B O 1
ATOM 1484 N N . SER B 1 3 ? 22.969 15.398 15.273 1 52.53 3 SER B N 1
ATOM 1485 C CA . SER B 1 3 ? 23.562 15.719 13.977 1 52.53 3 SER B CA 1
ATOM 1486 C C . SER B 1 3 ? 23.062 14.766 12.891 1 52.53 3 SER B C 1
ATOM 1488 O O . SER B 1 3 ? 22.609 13.664 13.188 1 52.53 3 SER B O 1
ATOM 1490 N N . ILE B 1 4 ? 22.781 15.328 11.719 1 55.94 4 ILE B N 1
ATOM 1491 C CA . ILE B 1 4 ? 22.5 14.5 10.555 1 55.94 4 ILE B CA 1
ATOM 1492 C C . ILE B 1 4 ? 23.312 13.203 10.633 1 55.94 4 ILE B C 1
ATOM 1494 O O . ILE B 1 4 ? 22.797 12.133 10.297 1 55.94 4 ILE B O 1
ATOM 1498 N N . GLU B 1 5 ? 24.422 13.359 11.172 1 56.47 5 GLU B N 1
ATOM 1499 C CA . GLU B 1 5 ? 25.328 12.219 11.25 1 56.47 5 GLU B CA 1
ATOM 1500 C C . GLU B 1 5 ? 24.781 11.148 12.203 1 56.47 5 GLU B C 1
ATOM 1502 O O . GLU B 1 5 ? 24.875 9.953 11.914 1 56.47 5 GLU B O 1
ATOM 1507 N N . GLU B 1 6 ? 24.281 11.578 13.203 1 55 6 GLU B N 1
ATOM 1508 C CA . GLU B 1 6 ? 23.75 10.648 14.195 1 55 6 GLU B CA 1
ATOM 1509 C C . GLU B 1 6 ? 22.5 9.945 13.688 1 55 6 GLU B C 1
ATOM 1511 O O . GLU B 1 6 ? 22.328 8.742 13.898 1 55 6 GLU B O 1
ATOM 1516 N N . VAL B 1 7 ? 21.734 10.695 13.125 1 54.09 7 VAL B N 1
ATOM 1517 C CA . VAL B 1 7 ? 20.5 10.156 12.586 1 54.09 7 VAL B CA 1
ATOM 1518 C C . VAL B 1 7 ? 20.812 9.109 11.508 1 54.09 7 VAL B C 1
ATOM 1520 O O . VAL B 1 7 ? 20.219 8.031 11.492 1 54.09 7 VAL B O 1
ATOM 1523 N N . LEU B 1 8 ? 21.719 9.508 10.688 1 56.78 8 LEU B N 1
ATOM 1524 C CA . LEU B 1 8 ? 22.109 8.594 9.625 1 56.78 8 LEU B CA 1
ATOM 1525 C C . LEU B 1 8 ? 22.688 7.309 10.203 1 56.78 8 LEU B C 1
ATOM 1527 O O . LEU B 1 8 ? 22.469 6.223 9.664 1 56.78 8 LEU B O 1
ATOM 1531 N N . LEU B 1 9 ? 23.438 7.516 11.219 1 54.09 9 LEU B N 1
ATOM 1532 C CA . LEU B 1 9 ? 24.031 6.352 11.867 1 54.09 9 LEU B CA 1
ATOM 1533 C C . LEU B 1 9 ? 22.969 5.418 12.414 1 54.09 9 LEU B C 1
ATOM 1535 O O . LEU B 1 9 ? 23.062 4.199 12.266 1 54.09 9 LEU B O 1
ATOM 1539 N N . GLU B 1 10 ? 22.094 5.918 13.078 1 52.25 10 GLU B N 1
ATOM 1540 C CA . GLU B 1 10 ? 21.031 5.098 13.656 1 52.25 10 GLU B CA 1
ATOM 1541 C C . GLU B 1 10 ? 20.219 4.41 12.57 1 52.25 10 GLU B C 1
ATOM 1543 O O . GLU B 1 10 ? 19.859 3.234 12.703 1 52.25 10 GLU B O 1
ATOM 1548 N N . GLU B 1 11 ? 19.875 5.207 11.633 1 53.28 11 GLU B N 1
ATOM 1549 C CA . GLU B 1 11 ? 19.094 4.648 10.531 1 53.28 11 GLU B CA 1
ATOM 1550 C C . GLU B 1 11 ? 19.875 3.557 9.805 1 53.28 11 GLU B C 1
ATOM 1552 O O . GLU B 1 11 ? 19.297 2.586 9.32 1 53.28 11 GLU B O 1
ATOM 1557 N N . ARG B 1 12 ? 21.141 3.848 9.578 1 51.31 12 ARG B N 1
ATOM 1558 C CA . ARG B 1 12 ? 22.031 2.805 9.062 1 51.31 12 ARG B CA 1
ATOM 1559 C C . ARG B 1 12 ? 21.812 1.489 9.797 1 51.31 12 ARG B C 1
ATOM 1561 O O . ARG B 1 12 ? 21.859 0.416 9.195 1 51.31 12 ARG B O 1
ATOM 1568 N N . LEU B 1 13 ? 21.812 1.617 10.984 1 48.22 13 LEU B N 1
ATOM 1569 C CA . LEU B 1 13 ? 21.75 0.41 11.797 1 48.22 13 LEU B CA 1
ATOM 1570 C C . LEU B 1 13 ? 20.453 -0.35 11.539 1 48.22 13 LEU B C 1
ATOM 1572 O O . LEU B 1 13 ? 20.422 -1.582 11.578 1 48.22 13 LEU B O 1
ATOM 1576 N N . ILE B 1 14 ? 19.422 0.429 11.523 1 48.66 14 ILE B N 1
ATOM 1577 C CA . ILE B 1 14 ? 18.234 -0.417 11.562 1 48.66 14 ILE B CA 1
ATOM 1578 C C . ILE B 1 14 ? 18.047 -1.108 10.211 1 48.66 14 ILE B C 1
ATOM 1580 O O . ILE B 1 14 ? 17.453 -2.186 10.141 1 48.66 14 ILE B O 1
ATOM 1584 N N . GLY B 1 15 ? 18.484 -0.647 8.938 1 49.03 15 GLY B N 1
ATOM 1585 C CA . GLY B 1 15 ? 18.156 -1.362 7.719 1 49.03 15 GLY B CA 1
ATOM 1586 C C . GLY B 1 15 ? 19.078 -1.014 6.559 1 49.03 15 GLY B C 1
ATOM 1587 O O . GLY B 1 15 ? 19.188 -1.772 5.594 1 49.03 15 GLY B O 1
ATOM 1588 N N . TYR B 1 16 ? 19.031 0.222 6.047 1 47.59 16 TYR B N 1
ATOM 1589 C CA . TYR B 1 16 ? 19.062 0.602 4.637 1 47.59 16 TYR B CA 1
ATOM 1590 C C . TYR B 1 16 ? 20.5 0.774 4.148 1 47.59 16 TYR B C 1
ATOM 1592 O O . TYR B 1 16 ? 20.75 0.705 2.945 1 47.59 16 TYR B O 1
ATOM 1600 N N . LEU B 1 17 ? 21.547 1.394 4.852 1 53.19 17 LEU B N 1
ATOM 1601 C CA . LEU B 1 17 ? 22.172 2.387 3.984 1 53.19 17 LEU B CA 1
ATOM 1602 C C . LEU B 1 17 ? 23.312 1.769 3.188 1 53.19 17 LEU B C 1
ATOM 1604 O O . LEU B 1 17 ? 24.328 1.358 3.76 1 53.19 17 LEU B O 1
ATOM 1608 N N . ASP B 1 18 ? 22.938 1.009 2.217 1 57.16 18 ASP B N 1
ATOM 1609 C CA . ASP B 1 18 ? 23.922 0.892 1.144 1 57.16 18 ASP B CA 1
ATOM 1610 C C . ASP B 1 18 ? 24.453 2.264 0.738 1 57.16 18 ASP B C 1
ATOM 1612 O O . ASP B 1 18 ? 23.812 3.283 0.968 1 57.16 18 ASP B O 1
ATOM 1616 N N . PRO B 1 19 ? 25.719 2.32 0.435 1 60.31 19 PRO B N 1
ATOM 1617 C CA . PRO B 1 19 ? 26.297 3.598 0.005 1 60.31 19 PRO B CA 1
ATOM 1618 C C . PRO B 1 19 ? 25.312 4.449 -0.787 1 60.31 19 PRO B C 1
ATOM 1620 O O . PRO B 1 19 ? 25.203 5.66 -0.563 1 60.31 19 PRO B O 1
ATOM 1623 N N . GLY B 1 20 ? 24.531 3.93 -1.69 1 71.25 20 GLY B N 1
ATOM 1624 C CA . GLY B 1 20 ? 23.516 4.672 -2.402 1 71.25 20 GLY B CA 1
ATOM 1625 C C . GLY B 1 20 ? 22.406 5.18 -1.494 1 71.25 20 GLY B C 1
ATOM 1626 O O . GLY B 1 20 ? 21.906 6.289 -1.685 1 71.25 20 GLY B O 1
ATOM 1627 N N . ALA B 1 21 ? 22.297 4.559 -0.443 1 80.62 21 ALA B N 1
ATOM 1628 C CA . ALA B 1 21 ? 21.266 4.945 0.51 1 80.62 21 ALA B CA 1
ATOM 1629 C C . ALA B 1 21 ? 21.703 6.141 1.348 1 80.62 21 ALA B C 1
ATOM 1631 O O . ALA B 1 21 ? 20.906 7.023 1.652 1 80.62 21 ALA B O 1
ATOM 1632 N N . GLU B 1 22 ? 22.969 6.223 1.553 1 85.12 22 GLU B N 1
ATOM 1633 C CA . GLU B 1 22 ? 23.484 7.316 2.363 1 85.12 22 GLU B CA 1
ATOM 1634 C C . GLU B 1 22 ? 23.344 8.656 1.643 1 85.12 22 GLU B C 1
ATOM 1636 O O . GLU B 1 22 ? 22.969 9.656 2.254 1 85.12 22 GLU B O 1
ATOM 1641 N N . LYS B 1 23 ? 23.703 8.672 0.399 1 88.88 23 LYS B N 1
ATOM 1642 C CA . LYS B 1 23 ? 23.594 9.898 -0.387 1 88.88 23 LYS B CA 1
ATOM 1643 C C . LYS B 1 23 ? 22.141 10.375 -0.455 1 88.88 23 LYS B C 1
ATOM 1645 O O . LYS B 1 23 ? 21.875 11.57 -0.315 1 88.88 23 LYS B O 1
ATOM 1650 N N . VAL B 1 24 ? 21.266 9.477 -0.643 1 93.25 24 VAL B N 1
ATOM 1651 C CA . VAL B 1 24 ? 19.844 9.773 -0.745 1 93.25 24 VAL B CA 1
ATOM 1652 C C . VAL B 1 24 ? 19.344 10.359 0.573 1 93.25 24 VAL B C 1
ATOM 1654 O O . VAL B 1 24 ? 18.672 11.398 0.583 1 93.25 24 VAL B O 1
ATOM 1657 N N . LEU B 1 25 ? 19.719 9.797 1.651 1 91.81 25 LEU B N 1
ATOM 1658 C CA . LEU B 1 25 ? 19.281 10.258 2.963 1 91.81 25 LEU B CA 1
ATOM 1659 C C . LEU B 1 25 ? 19.891 11.617 3.295 1 91.81 25 LEU B C 1
ATOM 1661 O O . LEU B 1 25 ? 19.25 12.453 3.93 1 91.81 25 LEU B O 1
ATOM 1665 N N . ALA B 1 26 ? 21.094 11.781 2.891 1 92.56 26 ALA B N 1
ATOM 1666 C CA . ALA B 1 26 ? 21.719 13.078 3.096 1 92.56 26 ALA B CA 1
ATOM 1667 C C . ALA B 1 26 ? 20.953 14.188 2.389 1 92.56 26 ALA B C 1
ATOM 1669 O O . ALA B 1 26 ? 20.734 15.258 2.959 1 92.56 26 ALA B O 1
ATOM 1670 N N . ARG B 1 27 ? 20.547 13.914 1.186 1 95.44 27 ARG B N 1
ATOM 1671 C CA . ARG B 1 27 ? 19.766 14.891 0.423 1 95.44 27 ARG B CA 1
ATOM 1672 C C . ARG B 1 27 ? 18.438 15.18 1.101 1 95.44 27 ARG B C 1
ATOM 1674 O O . ARG B 1 27 ? 18.031 16.344 1.214 1 95.44 27 ARG B O 1
ATOM 1681 N N . ILE B 1 28 ? 17.781 14.18 1.589 1 96.19 28 ILE B N 1
ATOM 1682 C CA . ILE B 1 28 ? 16.453 14.297 2.195 1 96.19 28 ILE B CA 1
ATOM 1683 C C . ILE B 1 28 ? 16.547 15.109 3.486 1 96.19 28 ILE B C 1
ATOM 1685 O O . ILE B 1 28 ? 15.648 15.883 3.807 1 96.19 28 ILE B O 1
ATOM 1689 N N . ASN B 1 29 ? 17.672 15.023 4.145 1 95.19 29 ASN B N 1
ATOM 1690 C CA . ASN B 1 29 ? 17.844 15.672 5.441 1 95.19 29 ASN B CA 1
ATOM 1691 C C . ASN B 1 29 ? 18.531 17.031 5.305 1 95.19 29 ASN B C 1
ATOM 1693 O O . ASN B 1 29 ? 18.844 17.672 6.305 1 95.19 29 ASN B O 1
ATOM 1697 N N . ARG B 1 30 ? 18.75 17.438 4.199 1 96.38 30 ARG B N 1
ATOM 1698 C CA . ARG B 1 30 ? 19.453 18.703 3.988 1 96.38 30 ARG B CA 1
ATOM 1699 C C . ARG B 1 30 ? 18.562 19.891 4.379 1 96.38 30 ARG B C 1
ATOM 1701 O O . ARG B 1 30 ? 19.031 20.828 5.039 1 96.38 30 ARG B O 1
ATOM 1708 N N . PRO B 1 31 ? 17.328 19.938 3.916 1 98.06 31 PRO B N 1
ATOM 1709 C CA . PRO B 1 31 ? 16.484 21.047 4.371 1 98.06 31 PRO B CA 1
ATOM 1710 C C . PRO B 1 31 ? 16.344 21.094 5.891 1 98.06 31 PRO B C 1
ATOM 1712 O O . PRO B 1 31 ? 16.25 20.062 6.543 1 98.06 31 PRO B O 1
ATOM 1715 N N . SER B 1 32 ? 16.25 22.25 6.488 1 97.44 32 SER B N 1
ATOM 1716 C CA . SER B 1 32 ? 16.234 22.422 7.938 1 97.44 32 SER B CA 1
ATOM 1717 C C . SER B 1 32 ? 14.906 21.969 8.539 1 97.44 32 SER B C 1
ATOM 1719 O O . SER B 1 32 ? 14.836 21.672 9.727 1 97.44 32 SER B O 1
ATOM 1721 N N . LYS B 1 33 ? 13.852 21.891 7.723 1 98.25 33 LYS B N 1
ATOM 1722 C CA . LYS B 1 33 ? 12.531 21.594 8.25 1 98.25 33 LYS B CA 1
ATOM 1723 C C . LYS B 1 33 ? 12.227 20.109 8.164 1 98.25 33 LYS B C 1
ATOM 1725 O O . LYS B 1 33 ? 11.133 19.656 8.531 1 98.25 33 LYS B O 1
ATOM 1730 N N . ILE B 1 34 ? 13.156 19.297 7.648 1 98 34 ILE B N 1
ATOM 1731 C CA . ILE B 1 34 ? 12.922 17.875 7.457 1 98 34 ILE B CA 1
ATOM 1732 C C . ILE B 1 34 ? 13.969 17.062 8.227 1 98 34 ILE B C 1
ATOM 1734 O O . ILE B 1 34 ? 15.164 17.375 8.164 1 98 34 ILE B O 1
ATOM 1738 N N . VAL B 1 35 ? 13.461 16.047 8.898 1 95.81 35 VAL B N 1
ATOM 1739 C CA . VAL B 1 35 ? 14.344 15.086 9.547 1 95.81 35 VAL B CA 1
ATOM 1740 C C . VAL B 1 35 ? 13.805 13.672 9.344 1 95.81 35 VAL B C 1
ATOM 1742 O O . VAL B 1 35 ? 12.625 13.406 9.617 1 95.81 35 VAL B O 1
ATOM 1745 N N . SER B 1 36 ? 14.633 12.797 8.867 1 93.5 36 SER B N 1
ATOM 1746 C CA . SER B 1 36 ? 14.211 11.398 8.758 1 93.5 36 SER B CA 1
ATOM 1747 C C . SER B 1 36 ? 14.352 10.672 10.094 1 93.5 36 SER B C 1
ATOM 1749 O O . SER B 1 36 ? 15.305 10.906 10.836 1 93.5 36 SER B O 1
ATOM 1751 N N . THR B 1 37 ? 13.359 9.852 10.453 1 91.81 37 THR B N 1
ATOM 1752 C CA . THR B 1 37 ? 13.375 9.086 11.695 1 91.81 37 THR B CA 1
ATOM 1753 C C . THR B 1 37 ? 13.555 7.598 11.414 1 91.81 37 THR B C 1
ATOM 1755 O O . THR B 1 37 ? 14.125 6.871 12.227 1 91.81 37 THR B O 1
ATOM 1758 N N . SER B 1 38 ? 13.023 7.055 10.328 1 90.44 38 SER B N 1
ATOM 1759 C CA . SER B 1 38 ? 13.227 5.688 9.859 1 90.44 38 SER B CA 1
ATOM 1760 C C . SER B 1 38 ? 13.188 5.613 8.336 1 90.44 38 SER B C 1
ATOM 1762 O O . SER B 1 38 ? 12.5 6.406 7.688 1 90.44 38 SER B O 1
ATOM 1764 N N . SER B 1 39 ? 14.023 4.738 7.836 1 91.69 39 SER B N 1
ATOM 1765 C CA . SER B 1 39 ? 14.086 4.613 6.383 1 91.69 39 SER B CA 1
ATOM 1766 C C . SER B 1 39 ? 14.375 3.174 5.969 1 91.69 39 SER B C 1
ATOM 1768 O O . SER B 1 39 ? 15.094 2.451 6.66 1 91.69 39 SER B O 1
ATOM 1770 N N . CYS B 1 40 ? 13.805 2.803 4.918 1 92.06 40 CYS B N 1
ATOM 1771 C CA . CYS B 1 40 ? 14.062 1.553 4.215 1 92.06 40 CYS B CA 1
ATOM 1772 C C . CYS B 1 40 ? 14.102 1.771 2.709 1 92.06 40 CYS B C 1
ATOM 1774 O O . CYS B 1 40 ? 13.18 2.371 2.143 1 92.06 40 CYS B O 1
ATOM 1776 N N . THR B 1 41 ? 15.109 1.298 2.041 1 92.75 41 THR B N 1
ATOM 1777 C CA . THR B 1 41 ? 15.242 1.532 0.607 1 92.75 41 THR B CA 1
ATOM 1778 C C . THR B 1 41 ? 14.516 0.449 -0.186 1 92.75 41 THR B C 1
ATOM 1780 O O . THR B 1 41 ? 14.688 0.342 -1.401 1 92.75 41 THR B O 1
ATOM 1783 N N . GLY B 1 42 ? 13.75 -0.296 0.487 1 94.25 42 GLY B N 1
ATOM 1784 C CA . GLY B 1 42 ? 13.086 -1.453 -0.089 1 94.25 42 GLY B CA 1
ATOM 1785 C C . GLY B 1 42 ? 13.625 -2.771 0.434 1 94.25 42 GLY B C 1
ATOM 1786 O O . GLY B 1 42 ? 14.773 -2.852 0.868 1 94.25 42 GLY B O 1
ATOM 1787 N N . ARG B 1 43 ? 12.758 -3.785 0.318 1 94.69 43 ARG B N 1
ATOM 1788 C CA . ARG B 1 43 ? 13.219 -5.07 0.836 1 94.69 43 ARG B CA 1
ATOM 1789 C C . ARG B 1 43 ? 12.438 -6.223 0.215 1 94.69 43 ARG B C 1
ATOM 1791 O O . ARG B 1 43 ? 11.336 -6.023 -0.304 1 94.69 43 ARG B O 1
ATOM 1798 N N . ILE B 1 44 ? 13.062 -7.367 0.234 1 97.56 44 ILE B N 1
ATOM 1799 C CA . ILE B 1 44 ? 12.43 -8.641 -0.092 1 97.56 44 ILE B CA 1
ATOM 1800 C C . ILE B 1 44 ? 12.297 -9.492 1.169 1 97.56 44 ILE B C 1
ATOM 1802 O O . ILE B 1 44 ? 13.258 -9.633 1.931 1 97.56 44 ILE B O 1
ATOM 1806 N N . THR B 1 45 ? 11.141 -10.008 1.415 1 97.38 45 THR B N 1
ATOM 1807 C CA . THR B 1 45 ? 10.883 -10.82 2.596 1 97.38 45 THR B CA 1
ATOM 1808 C C . THR B 1 45 ? 10.211 -12.141 2.205 1 97.38 45 THR B C 1
ATOM 1810 O O . THR B 1 45 ? 9.414 -12.18 1.263 1 97.38 45 THR B O 1
ATOM 1813 N N . LEU B 1 46 ? 10.57 -13.195 2.807 1 98.62 46 LEU B N 1
ATOM 1814 C CA . LEU B 1 46 ? 9.82 -14.438 2.865 1 98.62 46 LEU B CA 1
ATOM 1815 C C . LEU B 1 46 ? 9.031 -14.539 4.172 1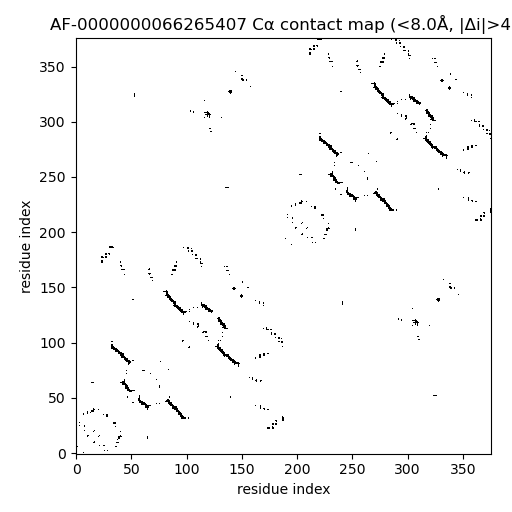 98.62 46 LEU B C 1
ATOM 1817 O O . LEU B 1 46 ? 9.625 -14.555 5.254 1 98.62 46 LEU B O 1
ATOM 1821 N N . ILE B 1 47 ? 7.734 -14.602 4.059 1 98.31 47 ILE B N 1
ATOM 1822 C CA . ILE B 1 47 ? 6.867 -14.461 5.223 1 98.31 47 ILE B CA 1
ATOM 1823 C C . ILE B 1 47 ? 6.055 -15.734 5.422 1 98.31 47 ILE B C 1
ATOM 1825 O O . ILE B 1 47 ? 5.34 -16.172 4.516 1 98.31 47 ILE B O 1
ATOM 1829 N N . GLU B 1 48 ? 6.172 -16.234 6.539 1 97.94 48 GLU B N 1
ATOM 1830 C CA . GLU B 1 48 ? 5.363 -17.391 6.922 1 97.94 48 GLU B CA 1
ATOM 1831 C C . GLU B 1 48 ? 4.023 -16.953 7.508 1 97.94 48 GLU B C 1
ATOM 1833 O O . GLU B 1 48 ? 3.98 -16.125 8.422 1 97.94 48 GLU B O 1
ATOM 1838 N N . GLY B 1 49 ? 2.918 -17.547 7.008 1 96.5 49 GLY B N 1
ATOM 1839 C CA . GLY B 1 49 ? 1.602 -17.25 7.551 1 96.5 49 GLY B CA 1
ATOM 1840 C C . GLY B 1 49 ? 0.505 -17.266 6.504 1 96.5 49 GLY B C 1
ATOM 1841 O O . GLY B 1 49 ? 0.787 -17.312 5.305 1 96.5 49 GLY B O 1
ATOM 1842 N N . GLU B 1 50 ? -0.746 -17.188 6.992 1 94.12 50 GLU B N 1
ATOM 1843 C CA . GLU B 1 50 ? -1.907 -17.188 6.105 1 94.12 50 GLU B CA 1
ATOM 1844 C C . GLU B 1 50 ? -2.027 -15.875 5.344 1 94.12 50 GLU B C 1
ATOM 1846 O O . GLU B 1 50 ? -2.521 -15.852 4.215 1 94.12 50 GLU B O 1
ATOM 1851 N N . ALA B 1 51 ? -1.548 -14.828 6.012 1 95.06 51 ALA B N 1
ATOM 1852 C CA . ALA B 1 51 ? -1.61 -13.484 5.449 1 95.06 51 ALA B CA 1
ATOM 1853 C C . ALA B 1 51 ? -0.331 -12.711 5.742 1 95.06 51 ALA B C 1
ATOM 1855 O O . ALA B 1 51 ? 0.03 -12.508 6.902 1 95.06 51 ALA B O 1
ATOM 1856 N N . HIS B 1 52 ? 0.278 -12.141 4.672 1 94.38 52 HIS B N 1
ATOM 1857 C CA . HIS B 1 52 ? 1.61 -11.57 4.812 1 94.38 52 HIS B CA 1
ATOM 1858 C C . HIS B 1 52 ? 1.552 -10.203 5.496 1 94.38 52 HIS B C 1
ATOM 1860 O O . HIS B 1 52 ? 2.578 -9.68 5.934 1 94.38 52 HIS B O 1
ATOM 1866 N N . TRP B 1 53 ? 0.322 -9.602 5.672 1 93.94 53 TRP B N 1
ATOM 1867 C CA . TRP B 1 53 ? 0.201 -8.258 6.227 1 93.94 53 TRP B CA 1
ATOM 1868 C C . TRP B 1 53 ? -0.015 -8.305 7.734 1 93.94 53 TRP B C 1
ATOM 1870 O O . TRP B 1 53 ? -0.066 -7.266 8.398 1 93.94 53 TRP B O 1
ATOM 1880 N N . LEU B 1 54 ? -0.138 -9.469 8.227 1 89.12 54 LEU B N 1
ATOM 1881 C CA . LEU B 1 54 ? -0.465 -9.578 9.648 1 89.12 54 LEU B CA 1
ATOM 1882 C C . LEU B 1 54 ? 0.772 -9.359 10.508 1 89.12 54 LEU B C 1
ATOM 1884 O O . LEU B 1 54 ? 1.854 -9.852 10.188 1 89.12 54 LEU B O 1
ATOM 1888 N N . ARG B 1 55 ? 0.616 -8.727 11.523 1 77.88 55 ARG B N 1
ATOM 1889 C CA . ARG B 1 55 ? 1.689 -8.508 12.492 1 77.88 55 ARG B CA 1
ATOM 1890 C C . ARG B 1 55 ? 1.891 -9.742 13.367 1 77.88 55 ARG B C 1
ATOM 1892 O O . ARG B 1 55 ? 3.01 -10.242 13.5 1 77.88 55 ARG B O 1
ATOM 1899 N N . ASN B 1 56 ? 0.882 -10.289 13.984 1 79.38 56 ASN B N 1
ATOM 1900 C CA . ASN B 1 56 ? 0.985 -11.398 14.922 1 79.38 56 ASN B CA 1
ATOM 1901 C C . ASN B 1 56 ? 0.738 -12.734 14.227 1 79.38 56 ASN B C 1
ATOM 1903 O O . ASN B 1 56 ? 1.244 -13.773 14.664 1 79.38 56 ASN B O 1
ATOM 1907 N N . GLY B 1 57 ? 0.181 -12.711 13.102 1 80.88 57 GLY B N 1
ATOM 1908 C CA . GLY B 1 57 ? -0.177 -13.945 12.414 1 80.88 57 GLY B CA 1
ATOM 1909 C C . GLY B 1 57 ? 0.742 -14.273 11.25 1 80.88 57 GLY B C 1
ATOM 1910 O O . GLY B 1 57 ? 0.534 -15.258 10.547 1 80.88 57 GLY B O 1
ATOM 1911 N N . ALA B 1 58 ? 1.76 -13.461 11.203 1 89.06 58 ALA B N 1
ATOM 1912 C CA . ALA B 1 58 ? 2.754 -13.688 10.156 1 89.06 58 ALA B CA 1
ATOM 1913 C C . ALA B 1 58 ? 4.168 -13.5 10.695 1 89.06 58 ALA B C 1
ATOM 1915 O O . ALA B 1 58 ? 4.398 -12.664 11.57 1 89.06 58 ALA B O 1
ATOM 1916 N N . ARG B 1 59 ? 5.066 -14.336 10.234 1 94 59 ARG B N 1
ATOM 1917 C CA . ARG B 1 59 ? 6.457 -14.312 10.68 1 94 59 ARG B CA 1
ATOM 1918 C C . ARG B 1 59 ? 7.406 -14.141 9.5 1 94 59 ARG B C 1
ATOM 1920 O O . ARG B 1 59 ? 7.324 -14.883 8.516 1 94 59 ARG B O 1
ATOM 1927 N N . VAL B 1 60 ? 8.289 -13.219 9.656 1 95.19 60 VAL B N 1
ATOM 1928 C CA . VAL B 1 60 ? 9.328 -13.055 8.641 1 95.19 60 VAL B CA 1
ATOM 1929 C C . VAL B 1 60 ? 10.359 -14.172 8.773 1 95.19 60 VAL B C 1
ATOM 1931 O O . VAL B 1 60 ? 11.109 -14.219 9.75 1 95.19 60 VAL B O 1
ATOM 1934 N N . ALA B 1 61 ? 10.375 -14.992 7.816 1 97.19 61 ALA B N 1
ATOM 1935 C CA . ALA B 1 61 ? 11.297 -16.125 7.824 1 97.19 61 ALA B CA 1
ATOM 1936 C C . ALA B 1 61 ? 12.664 -15.727 7.273 1 97.19 61 ALA B C 1
ATOM 1938 O O . ALA B 1 61 ? 13.672 -16.359 7.578 1 97.19 61 ALA B O 1
ATOM 1939 N N . TYR B 1 62 ? 12.703 -14.734 6.438 1 97.25 62 TYR B N 1
ATOM 1940 C CA . TYR B 1 62 ? 13.914 -14.219 5.809 1 97.25 62 TYR B CA 1
ATOM 1941 C C . TYR B 1 62 ? 13.688 -12.805 5.27 1 97.25 62 TYR B C 1
ATOM 1943 O O . TYR B 1 62 ? 12.602 -12.492 4.777 1 97.25 62 TYR B O 1
ATOM 1951 N N . LYS B 1 63 ? 14.672 -11.977 5.375 1 96.19 63 LYS B N 1
ATOM 1952 C CA . LYS B 1 63 ? 14.586 -10.617 4.844 1 96.19 63 LYS B CA 1
ATOM 1953 C C . LYS B 1 63 ? 15.938 -10.156 4.305 1 96.19 63 LYS B C 1
ATOM 1955 O O . LYS B 1 63 ? 16.984 -10.562 4.809 1 96.19 63 LYS B O 1
ATOM 1960 N N . THR B 1 64 ? 15.867 -9.344 3.277 1 93.69 64 THR B N 1
ATOM 1961 C CA . THR B 1 64 ? 17.062 -8.719 2.732 1 93.69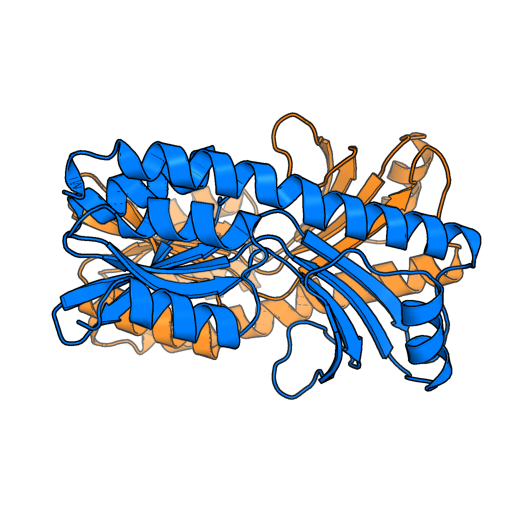 64 THR B CA 1
ATOM 1962 C C . THR B 1 64 ? 16.734 -7.391 2.059 1 93.69 64 THR B C 1
ATOM 1964 O O . THR B 1 64 ? 15.656 -7.238 1.474 1 93.69 64 THR B O 1
ATOM 1967 N N . HIS B 1 65 ? 17.656 -6.473 2.102 1 93.25 65 HIS B N 1
ATOM 1968 C CA . HIS B 1 65 ? 17.547 -5.207 1.384 1 93.25 65 HIS B CA 1
ATOM 1969 C C . HIS B 1 65 ? 18.297 -5.27 0.052 1 93.25 65 HIS B C 1
ATOM 1971 O O . HIS B 1 65 ? 18.422 -4.254 -0.639 1 93.25 65 HIS B O 1
ATOM 1977 N N . HIS B 1 66 ? 18.766 -6.461 -0.298 1 92.81 66 HIS B N 1
ATOM 1978 C CA . HIS B 1 66 ? 19.484 -6.715 -1.548 1 92.81 66 HIS B CA 1
ATOM 1979 C C . HIS B 1 66 ? 18.75 -7.746 -2.398 1 92.81 66 HIS B C 1
ATOM 1981 O O . HIS B 1 66 ? 17.828 -8.422 -1.914 1 92.81 66 HIS B O 1
ATOM 1987 N N . PRO B 1 67 ? 19.109 -7.762 -3.691 1 97 67 PRO B N 1
ATOM 1988 C CA . PRO B 1 67 ? 18.5 -8.812 -4.504 1 97 67 PRO B CA 1
ATOM 1989 C C . PRO B 1 67 ? 18.656 -10.203 -3.895 1 97 67 PRO B C 1
ATOM 1991 O O . PRO B 1 67 ? 19.719 -10.516 -3.34 1 97 67 PRO B O 1
ATOM 1994 N N . ILE B 1 68 ? 17.688 -11.008 -3.973 1 98.06 68 ILE B N 1
ATOM 1995 C CA . ILE B 1 68 ? 17.656 -12.32 -3.34 1 98.06 68 ILE B CA 1
ATOM 1996 C C . ILE B 1 68 ? 18.031 -13.391 -4.355 1 98.06 68 ILE B C 1
ATOM 1998 O O . ILE B 1 68 ? 17.703 -13.273 -5.543 1 98.06 68 ILE B O 1
ATOM 2002 N N . SER B 1 69 ? 18.625 -14.453 -3.934 1 98.69 69 SER B N 1
ATOM 2003 C CA . SER B 1 69 ? 19.031 -15.539 -4.816 1 98.69 69 SER B CA 1
ATOM 2004 C C . SER B 1 69 ? 18.094 -16.734 -4.703 1 98.69 69 SER B C 1
ATOM 2006 O O . SER B 1 69 ? 17.359 -16.859 -3.721 1 98.69 69 SER B O 1
ATOM 2008 N N . ARG B 1 70 ? 18.172 -17.594 -5.691 1 98.38 70 ARG B N 1
ATOM 2009 C CA . ARG B 1 70 ? 17.422 -18.844 -5.672 1 98.38 70 ARG B CA 1
ATOM 2010 C C . ARG B 1 70 ? 17.781 -19.688 -4.449 1 98.38 70 ARG B C 1
ATOM 2012 O O . ARG B 1 70 ? 16.906 -20.266 -3.811 1 98.38 70 ARG B O 1
ATOM 2019 N N . SER B 1 71 ? 19.062 -19.734 -4.156 1 98.38 71 SER B N 1
ATOM 2020 C CA . SER B 1 71 ? 19.516 -20.531 -3.029 1 98.38 71 SER B CA 1
ATOM 2021 C C . SER B 1 71 ? 18.938 -20.031 -1.716 1 98.38 71 SER B C 1
ATOM 2023 O O . SER B 1 71 ? 18.578 -20.828 -0.841 1 98.38 71 SER B O 1
ATOM 2025 N N . GLU B 1 72 ? 18.812 -18.766 -1.532 1 98.44 72 GLU B N 1
ATOM 2026 C CA . GLU B 1 72 ? 18.25 -18.172 -0.326 1 98.44 72 GLU B CA 1
ATOM 2027 C C . GLU B 1 72 ? 16.766 -18.516 -0.197 1 98.44 72 GLU B C 1
ATOM 2029 O O . GLU B 1 72 ? 16.297 -18.844 0.892 1 98.44 72 GLU B O 1
ATOM 2034 N N . VAL B 1 73 ? 16.047 -18.5 -1.299 1 98.75 73 VAL B N 1
ATOM 2035 C CA . VAL B 1 73 ? 14.617 -18.844 -1.285 1 98.75 73 VAL B CA 1
ATOM 2036 C C . VAL B 1 73 ? 14.445 -20.328 -0.979 1 98.75 73 VAL B C 1
ATOM 2038 O O . VAL B 1 73 ? 13.609 -20.703 -0.152 1 98.75 73 VAL B O 1
ATOM 2041 N N . GLU B 1 74 ? 15.273 -21.125 -1.583 1 98.19 74 GLU B N 1
ATOM 2042 C CA . GLU B 1 74 ? 15.18 -22.562 -1.408 1 98.19 74 GLU B CA 1
ATOM 2043 C C . GLU B 1 74 ? 15.469 -22.969 0.035 1 98.19 74 GLU B C 1
ATOM 2045 O O . GLU B 1 74 ? 14.859 -23.906 0.558 1 98.19 74 GLU B O 1
ATOM 2050 N N . ARG B 1 75 ? 16.391 -22.312 0.601 1 98.19 75 ARG B N 1
ATOM 2051 C CA . ARG B 1 75 ? 16.703 -22.594 1.998 1 98.19 75 ARG B CA 1
ATOM 2052 C C . ARG B 1 75 ? 15.484 -22.406 2.887 1 98.19 75 ARG B C 1
ATOM 2054 O O . ARG B 1 75 ? 15.234 -23.219 3.781 1 98.19 75 ARG B O 1
ATOM 2061 N N . VAL B 1 76 ? 14.695 -21.422 2.664 1 98.44 76 VAL B N 1
ATOM 2062 C CA . VAL B 1 76 ? 13.5 -21.156 3.459 1 98.44 76 VAL B CA 1
ATOM 2063 C C . VAL B 1 76 ? 12.406 -22.156 3.102 1 98.44 76 VAL B C 1
ATOM 2065 O O . VAL B 1 76 ? 11.703 -22.656 3.982 1 98.44 76 VAL B O 1
ATOM 2068 N N . LEU B 1 77 ? 12.305 -22.469 1.803 1 98 77 LEU B N 1
ATOM 2069 C CA . LEU B 1 77 ? 11.297 -23.422 1.339 1 98 77 LEU B CA 1
ATOM 2070 C C . LEU B 1 77 ? 11.5 -24.781 1.996 1 98 77 LEU B C 1
ATOM 2072 O O . LEU B 1 77 ? 10.523 -25.484 2.293 1 98 77 LEU B O 1
ATOM 2076 N N . ARG B 1 78 ? 12.695 -25.141 2.244 1 97.5 78 ARG B N 1
ATOM 2077 C CA . ARG B 1 78 ? 13.039 -26.453 2.803 1 97.5 78 ARG B CA 1
ATOM 2078 C C . ARG B 1 78 ? 12.578 -26.562 4.254 1 97.5 78 ARG B C 1
ATOM 2080 O O . ARG B 1 78 ? 12.531 -27.656 4.812 1 97.5 78 ARG B O 1
ATOM 2087 N N . ARG B 1 79 ? 12.242 -25.453 4.875 1 97.38 79 ARG B N 1
ATOM 2088 C CA . ARG B 1 79 ? 11.789 -25.469 6.258 1 97.38 79 ARG B CA 1
ATOM 2089 C C . ARG B 1 79 ? 10.391 -26.062 6.363 1 97.38 79 ARG B C 1
ATOM 2091 O O . ARG B 1 79 ? 9.938 -26.422 7.457 1 97.38 79 ARG B O 1
ATOM 2098 N N . GLY B 1 80 ? 9.594 -26.188 5.25 1 96.81 80 GLY B N 1
ATOM 2099 C CA . GLY B 1 80 ? 8.344 -26.938 5.211 1 96.81 80 GLY B CA 1
ATOM 2100 C C . GLY B 1 80 ? 7.172 -26.156 5.777 1 96.81 80 GLY B C 1
ATOM 2101 O O . GLY B 1 80 ? 6.32 -26.734 6.465 1 96.81 80 GLY B O 1
ATOM 2102 N N . PHE B 1 81 ? 7.148 -24.891 5.547 1 96.75 81 PHE B N 1
ATOM 2103 C CA . PHE B 1 81 ? 6.027 -24.078 6.016 1 96.75 81 PHE B CA 1
ATOM 2104 C C . PHE B 1 81 ? 4.75 -24.438 5.266 1 96.75 81 PHE B C 1
ATOM 2106 O O . PHE B 1 81 ? 4.797 -24.812 4.09 1 96.75 81 PHE B O 1
ATOM 2113 N N . THR B 1 82 ? 3.588 -24.312 5.926 1 97.31 82 THR B N 1
ATOM 2114 C CA . THR B 1 82 ? 2.293 -24.578 5.316 1 97.31 82 THR B CA 1
ATOM 2115 C C . THR B 1 82 ? 1.861 -23.422 4.418 1 97.31 82 THR B C 1
ATOM 2117 O O . THR B 1 82 ? 1.161 -23.625 3.426 1 97.31 82 THR B O 1
ATOM 2120 N N . ASN B 1 83 ? 2.223 -22.266 4.828 1 97.81 83 ASN B N 1
ATOM 2121 C CA . ASN B 1 83 ? 2.004 -21.047 4.07 1 97.81 83 ASN B CA 1
ATOM 2122 C C . ASN B 1 83 ? 3.256 -20.172 4.039 1 97.81 83 ASN B C 1
ATOM 2124 O O . ASN B 1 83 ? 3.842 -19.891 5.086 1 97.81 83 ASN B O 1
ATOM 2128 N N . LEU B 1 84 ? 3.676 -19.766 2.832 1 98.44 84 LEU B N 1
ATOM 2129 C CA . LEU B 1 84 ? 4.883 -18.969 2.656 1 98.44 84 LEU B CA 1
ATOM 2130 C C . LEU B 1 84 ? 4.711 -17.969 1.514 1 98.44 84 LEU B C 1
ATOM 2132 O O . LEU B 1 84 ? 4.273 -18.344 0.422 1 98.44 84 LEU B O 1
ATOM 2136 N N . TRP B 1 85 ? 5.105 -16.75 1.809 1 98.69 85 TRP B N 1
ATOM 2137 C CA . TRP B 1 85 ? 4.969 -15.68 0.823 1 98.69 85 TRP B CA 1
ATOM 2138 C C . TRP B 1 85 ? 6.336 -15.133 0.419 1 98.69 85 TRP B C 1
ATOM 2140 O O . TRP B 1 85 ? 7.234 -15.008 1.256 1 98.69 85 TRP B O 1
ATOM 2150 N N . LEU B 1 86 ? 6.473 -14.844 -0.854 1 98.81 86 LEU B N 1
ATOM 2151 C CA . LEU B 1 86 ? 7.508 -13.945 -1.358 1 98.81 86 LEU B CA 1
ATOM 2152 C C . LEU B 1 86 ? 6.961 -12.539 -1.545 1 98.81 86 LEU B C 1
ATOM 2154 O O . LEU B 1 86 ? 6.031 -12.32 -2.328 1 98.81 86 LEU B O 1
ATOM 2158 N N . LYS B 1 87 ? 7.562 -11.586 -0.836 1 98.62 87 LYS B N 1
ATOM 2159 C CA . LYS B 1 87 ? 7.094 -10.211 -0.88 1 98.62 87 LYS B CA 1
ATOM 2160 C C . LYS B 1 87 ? 8.25 -9.242 -1.14 1 98.62 87 LYS B C 1
ATOM 2162 O O . LYS B 1 87 ? 9.32 -9.383 -0.554 1 98.62 87 LYS B O 1
ATOM 2167 N N . VAL B 1 88 ? 8.039 -8.336 -2.08 1 98.5 88 VAL B N 1
ATOM 2168 C CA . VAL B 1 88 ? 8.961 -7.23 -2.293 1 98.5 88 VAL B CA 1
ATOM 2169 C C . VAL B 1 88 ? 8.227 -5.898 -2.146 1 98.5 88 VAL B C 1
ATOM 2171 O O . VAL B 1 88 ? 7.09 -5.758 -2.607 1 98.5 88 VAL B O 1
ATOM 2174 N N . THR B 1 89 ? 8.844 -5 -1.449 1 96.88 89 THR B N 1
ATOM 2175 C CA . THR B 1 89 ? 8.328 -3.646 -1.276 1 96.88 89 THR B CA 1
ATOM 2176 C C . THR B 1 89 ? 9.398 -2.613 -1.611 1 96.88 89 THR B C 1
ATOM 2178 O O . THR B 1 89 ? 10.578 -2.818 -1.317 1 96.88 89 THR B O 1
ATOM 2181 N N . GLY B 1 90 ? 8.969 -1.518 -2.203 1 96.38 90 GLY B N 1
ATOM 2182 C CA . GLY B 1 90 ? 9.875 -0.406 -2.436 1 96.38 90 GLY B CA 1
ATOM 2183 C C . GLY B 1 90 ? 10.195 0.378 -1.176 1 96.38 90 GLY B C 1
ATOM 2184 O O . GLY B 1 90 ? 9.852 -0.049 -0.07 1 96.38 90 GLY B O 1
ATOM 2185 N N . PRO B 1 91 ? 10.812 1.498 -1.397 1 95.69 91 PRO B N 1
ATOM 2186 C CA . PRO B 1 91 ? 11.289 2.289 -0.259 1 95.69 91 PRO B CA 1
ATOM 2187 C C . PRO B 1 91 ? 10.148 2.842 0.591 1 95.69 91 PRO B C 1
ATOM 2189 O O . PRO B 1 91 ? 9.062 3.113 0.072 1 95.69 91 PRO B O 1
ATOM 2192 N N . ILE B 1 92 ? 10.414 3.006 1.84 1 95.56 92 ILE B N 1
ATOM 2193 C CA . ILE B 1 92 ? 9.531 3.674 2.789 1 95.56 92 ILE B CA 1
ATOM 2194 C C . ILE B 1 92 ? 10.352 4.59 3.697 1 95.56 92 ILE B C 1
ATOM 2196 O O . ILE B 1 92 ? 11.438 4.219 4.145 1 95.56 92 ILE B O 1
ATOM 2200 N N . LEU B 1 93 ? 9.859 5.812 3.928 1 95.44 93 LEU B N 1
ATOM 2201 C CA . LEU B 1 93 ? 10.5 6.762 4.828 1 95.44 93 LEU B CA 1
ATOM 2202 C C . LEU B 1 93 ? 9.5 7.309 5.844 1 95.44 93 LEU B C 1
ATOM 2204 O O . LEU B 1 93 ? 8.328 7.516 5.516 1 95.44 93 LEU B O 1
ATOM 2208 N N . HIS B 1 94 ? 9.961 7.52 6.973 1 96.25 94 HIS B N 1
ATOM 2209 C CA . HIS B 1 94 ? 9.258 8.328 7.965 1 96.25 94 HIS B CA 1
ATOM 2210 C C . HIS B 1 94 ? 10.016 9.609 8.273 1 96.25 94 HIS B C 1
ATOM 2212 O O . HIS B 1 94 ? 11.188 9.57 8.656 1 96.25 94 HIS B O 1
ATOM 2218 N N . LEU B 1 95 ? 9.32 10.68 8.117 1 97.5 95 LEU B N 1
ATOM 2219 C CA . LEU B 1 95 ? 9.922 12 8.273 1 97.5 95 LEU B CA 1
ATOM 2220 C C . LEU B 1 95 ? 9.172 12.828 9.312 1 97.5 95 LEU B C 1
ATOM 2222 O O . LEU B 1 95 ? 7.941 12.742 9.398 1 97.5 95 LEU B O 1
ATOM 2226 N N . ARG B 1 96 ? 9.906 13.617 10.008 1 97.94 96 ARG B N 1
ATOM 2227 C CA . ARG B 1 96 ? 9.352 14.719 10.789 1 97.94 96 ARG B CA 1
ATOM 2228 C C . ARG B 1 96 ? 9.508 16.047 10.047 1 97.94 96 ARG B C 1
ATOM 2230 O O . ARG B 1 96 ? 10.617 16.406 9.648 1 97.94 96 ARG B O 1
ATOM 2237 N N . VAL B 1 97 ? 8.438 16.734 9.867 1 98.38 97 VAL B N 1
ATOM 2238 C CA . VAL B 1 97 ? 8.43 17.891 8.992 1 98.38 97 VAL B CA 1
ATOM 2239 C C . VAL B 1 97 ? 7.797 19.078 9.711 1 98.38 97 VAL B C 1
ATOM 2241 O O . VAL B 1 97 ? 6.742 18.938 10.344 1 98.38 97 VAL B O 1
ATOM 2244 N N . GLU B 1 98 ? 8.414 20.188 9.586 1 97.88 98 GLU B N 1
ATOM 2245 C CA . GLU B 1 98 ? 7.895 21.422 10.172 1 97.88 98 GLU B CA 1
ATOM 2246 C C . GLU B 1 98 ? 7.074 22.219 9.164 1 97.88 98 GLU B C 1
ATOM 2248 O O . GLU B 1 98 ? 7.594 22.641 8.125 1 97.88 98 GLU B O 1
ATOM 2253 N N . GLY B 1 99 ? 5.785 22.406 9.461 1 95.62 99 GLY B N 1
ATOM 2254 C CA . GLY B 1 99 ? 4.953 23.297 8.656 1 95.62 99 GLY B CA 1
ATOM 2255 C C . GLY B 1 99 ? 4.219 22.562 7.547 1 95.62 99 GLY B C 1
ATOM 2256 O O . GLY B 1 99 ? 4.754 21.625 6.941 1 95.62 99 GLY B O 1
ATOM 2257 N N . TRP B 1 100 ? 3.09 23.094 7.191 1 95.19 100 TRP B N 1
ATOM 2258 C CA . TRP B 1 100 ? 2.199 22.438 6.238 1 95.19 100 TRP B CA 1
ATOM 2259 C C . TRP B 1 100 ? 2.639 22.719 4.805 1 95.19 100 TRP B C 1
ATOM 2261 O O . TRP B 1 100 ? 2.43 21.891 3.912 1 95.19 100 TRP B O 1
ATOM 2271 N N . GLN B 1 101 ? 3.205 23.891 4.629 1 96.88 101 GLN B N 1
ATOM 2272 C CA . GLN B 1 101 ? 3.643 24.203 3.273 1 96.88 101 GLN B CA 1
ATOM 2273 C C . GLN B 1 101 ? 4.742 23.25 2.812 1 96.88 101 GLN B C 1
ATOM 2275 O O . GLN B 1 101 ? 4.719 22.766 1.678 1 96.88 101 GLN B O 1
ATOM 2280 N N . CYS B 1 102 ? 5.645 22.969 3.697 1 98.25 102 CYS B N 1
ATOM 2281 C CA . CYS B 1 102 ? 6.688 22 3.398 1 98.25 102 CYS B CA 1
ATOM 2282 C C . CYS B 1 102 ? 6.094 20.609 3.189 1 98.25 102 CYS B C 1
ATOM 2284 O O . CYS B 1 102 ? 6.406 19.938 2.205 1 98.25 102 CYS B O 1
ATOM 2286 N N . ALA B 1 103 ? 5.234 20.219 4.062 1 98.31 103 ALA B N 1
ATOM 2287 C CA . ALA B 1 103 ? 4.594 18.922 3.961 1 98.31 103 ALA B CA 1
ATOM 2288 C C . ALA B 1 103 ? 3.881 18.75 2.623 1 98.31 103 ALA B C 1
ATOM 2290 O O . ALA B 1 103 ? 4.012 17.719 1.963 1 98.31 103 ALA B O 1
ATOM 2291 N N . LYS B 1 104 ? 3.164 19.781 2.283 1 97.62 104 LYS B N 1
ATOM 2292 C CA . LYS B 1 104 ? 2.426 19.766 1.024 1 97.62 104 LYS B CA 1
ATOM 2293 C C . LYS B 1 104 ? 3.365 19.562 -0.161 1 97.62 104 LYS B C 1
ATOM 2295 O O . LYS B 1 104 ? 3.145 18.688 -0.996 1 97.62 104 LYS B O 1
ATOM 2300 N N . SER B 1 105 ? 4.367 20.344 -0.263 1 98.25 105 SER B N 1
ATOM 2301 C CA . SER B 1 105 ? 5.328 20.25 -1.358 1 98.25 105 SER B CA 1
ATOM 2302 C C . SER B 1 105 ? 6.02 18.891 -1.382 1 98.25 105 SER B C 1
ATOM 2304 O O . SER B 1 105 ? 6.25 18.328 -2.453 1 98.25 105 SER B O 1
ATOM 2306 N N . LEU B 1 106 ? 6.336 18.422 -0.216 1 98.69 106 LEU B N 1
ATOM 2307 C CA . LEU B 1 106 ? 6.984 17.125 -0.074 1 98.69 106 LEU B CA 1
ATOM 2308 C C . LEU B 1 106 ? 6.09 16.016 -0.607 1 98.69 106 LEU B C 1
ATOM 2310 O O . LEU B 1 106 ? 6.543 15.164 -1.375 1 98.69 106 LEU B O 1
ATOM 2314 N N . LEU B 1 107 ? 4.852 16.016 -0.234 1 98.62 107 LEU B N 1
ATOM 2315 C CA . LEU B 1 107 ? 3.904 14.992 -0.648 1 98.62 107 LEU B CA 1
ATOM 2316 C C . LEU B 1 107 ? 3.652 15.062 -2.15 1 98.62 107 LEU B C 1
ATOM 2318 O O . LEU B 1 107 ? 3.492 14.023 -2.803 1 98.62 107 LEU B O 1
ATOM 2322 N N . GLU B 1 108 ? 3.59 16.234 -2.678 1 98.12 108 GLU B N 1
ATOM 2323 C CA . GLU B 1 108 ? 3.436 16.375 -4.121 1 98.12 108 GLU B CA 1
ATOM 2324 C C . GLU B 1 108 ? 4.633 15.797 -4.867 1 98.12 108 GLU B C 1
ATOM 2326 O O . GLU B 1 108 ? 4.465 15.078 -5.855 1 98.12 108 GLU B O 1
ATOM 2331 N N . ALA B 1 109 ? 5.805 16.094 -4.391 1 98.44 109 ALA B N 1
ATOM 2332 C CA . ALA B 1 109 ? 7.016 15.523 -4.98 1 98.44 109 ALA B CA 1
ATOM 2333 C C . ALA B 1 109 ? 7.016 14 -4.883 1 98.44 109 ALA B C 1
ATOM 2335 O O . ALA B 1 109 ? 7.391 13.312 -5.832 1 98.44 109 ALA B O 1
ATOM 2336 N N . ALA B 1 110 ? 6.637 13.477 -3.703 1 98.44 110 ALA B N 1
ATOM 2337 C CA . ALA B 1 110 ? 6.57 12.031 -3.494 1 98.44 110 ALA B CA 1
ATOM 2338 C C . ALA B 1 110 ? 5.641 11.367 -4.508 1 98.44 110 ALA B C 1
ATOM 2340 O O . ALA B 1 110 ? 6.008 10.383 -5.145 1 98.44 110 ALA B O 1
ATOM 2341 N N . ARG B 1 111 ? 4.473 11.906 -4.715 1 96.81 111 ARG B N 1
ATOM 2342 C CA . ARG B 1 111 ? 3.482 11.344 -5.629 1 96.81 111 ARG B CA 1
ATOM 2343 C C . ARG B 1 111 ? 4.004 11.328 -7.059 1 96.81 111 ARG B C 1
ATOM 2345 O O . ARG B 1 111 ? 3.771 10.375 -7.801 1 96.81 111 ARG B O 1
ATOM 2352 N N . ARG B 1 112 ? 4.727 12.305 -7.398 1 95.94 112 ARG B N 1
ATOM 2353 C CA . ARG B 1 112 ? 5.273 12.398 -8.75 1 95.94 112 ARG B CA 1
ATOM 2354 C C . ARG B 1 112 ? 6.359 11.352 -8.977 1 95.94 112 ARG B C 1
ATOM 2356 O O . ARG B 1 112 ? 6.73 11.078 -10.117 1 95.94 112 ARG B O 1
ATOM 2363 N N . ASN B 1 113 ? 6.836 10.844 -7.891 1 96.94 113 ASN B N 1
ATOM 2364 C CA . ASN B 1 113 ? 7.98 9.953 -8.023 1 96.94 113 ASN B CA 1
ATOM 2365 C C . ASN B 1 113 ? 7.645 8.531 -7.574 1 96.94 113 ASN B C 1
ATOM 2367 O O . ASN B 1 113 ? 8.516 7.805 -7.098 1 96.94 113 ASN 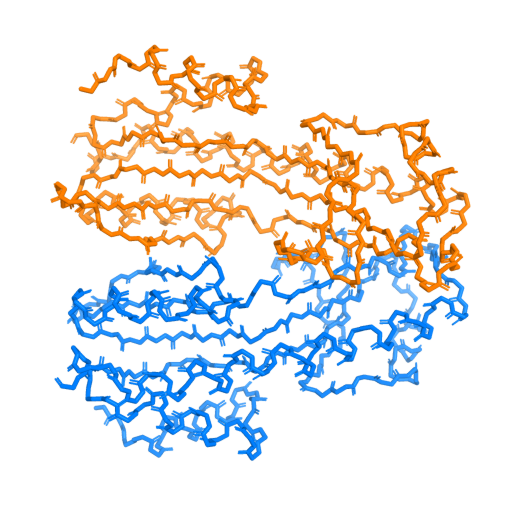B O 1
ATOM 2371 N N . GLY B 1 114 ? 6.418 8.141 -7.594 1 96 114 GLY B N 1
ATOM 2372 C CA . GLY B 1 114 ? 6.043 6.746 -7.391 1 96 114 GLY B CA 1
ATOM 2373 C C . GLY B 1 114 ? 5.617 6.445 -5.965 1 96 114 GLY B C 1
ATOM 2374 O O . GLY B 1 114 ? 5.465 5.281 -5.59 1 96 114 GLY B O 1
ATOM 2375 N N . PHE B 1 115 ? 5.43 7.488 -5.191 1 97.69 115 PHE B N 1
ATOM 2376 C CA . PHE B 1 115 ? 4.996 7.324 -3.809 1 97.69 115 PHE B CA 1
ATOM 2377 C C . PHE B 1 115 ? 3.561 7.805 -3.631 1 97.69 115 PHE B C 1
ATOM 2379 O O . PHE B 1 115 ? 3.297 8.711 -2.84 1 97.69 115 PHE B O 1
ATOM 2386 N N . LYS B 1 116 ? 2.688 7.066 -4.207 1 94.5 116 LYS B N 1
ATOM 2387 C CA . LYS B 1 116 ? 1.316 7.5 -4.457 1 94.5 116 LYS B CA 1
ATOM 2388 C C . LYS B 1 116 ? 0.528 7.602 -3.154 1 94.5 116 LYS B C 1
ATOM 2390 O O . LYS B 1 116 ? -0.321 8.484 -3.004 1 94.5 116 LYS B O 1
ATOM 2395 N N . HIS B 1 117 ? 0.841 6.742 -2.148 1 94.69 117 HIS B N 1
ATOM 2396 C CA . HIS B 1 117 ? 0.01 6.648 -0.954 1 94.69 117 HIS B CA 1
ATOM 2397 C C . HIS B 1 117 ? 0.696 7.289 0.247 1 94.69 117 HIS B C 1
ATOM 2399 O O . HIS B 1 117 ? 0.432 6.918 1.392 1 94.69 117 HIS B O 1
ATOM 2405 N N . SER B 1 118 ? 1.531 8.266 0.004 1 98.5 118 SER B N 1
ATOM 2406 C CA . SER B 1 118 ? 2.229 8.992 1.061 1 98.5 118 SER B CA 1
ATOM 2407 C C . SER B 1 118 ? 1.308 9.992 1.743 1 98.5 118 SER B C 1
ATOM 2409 O O . SER B 1 118 ? 0.423 10.57 1.104 1 98.5 118 SER B O 1
ATOM 2411 N N . GLY B 1 119 ? 1.55 10.227 3.029 1 98.62 119 GLY B N 1
ATOM 2412 C CA . GLY B 1 119 ? 0.695 11.148 3.762 1 98.62 119 GLY B CA 1
ATOM 2413 C C . GLY B 1 119 ? 1.194 11.438 5.164 1 98.62 119 GLY B C 1
ATOM 2414 O O . GLY B 1 119 ? 2.135 10.797 5.641 1 98.62 119 GLY B O 1
ATOM 2415 N N . VAL B 1 120 ? 0.574 12.453 5.781 1 98.69 120 VAL B N 1
ATOM 2416 C CA . VAL B 1 120 ? 0.799 12.734 7.195 1 98.69 120 VAL B CA 1
ATOM 2417 C C . VAL B 1 120 ? 0.063 11.711 8.055 1 98.69 120 VAL B C 1
ATOM 2419 O O . VAL B 1 120 ? -1.169 11.641 8.031 1 98.69 120 VAL B O 1
ATOM 2422 N N . ILE B 1 121 ? 0.839 10.984 8.867 1 98.19 121 ILE B N 1
ATOM 2423 C CA . ILE B 1 121 ? 0.213 9.867 9.562 1 98.19 121 ILE B CA 1
ATOM 2424 C C . ILE B 1 121 ? -0.029 10.242 11.023 1 98.19 121 ILE B C 1
ATOM 2426 O O . ILE B 1 121 ? -0.801 9.578 11.719 1 98.19 121 ILE B O 1
ATOM 2430 N N . SER B 1 122 ? 0.655 11.273 11.477 1 97.06 122 SER B N 1
ATOM 2431 C CA . SER B 1 122 ? 0.445 11.742 12.844 1 97.06 122 SER B CA 1
ATOM 2432 C C . SER B 1 122 ? 1.085 13.109 13.062 1 97.06 122 SER B C 1
ATOM 2434 O O . SER B 1 122 ? 1.78 13.625 12.18 1 97.06 122 SER B O 1
ATOM 2436 N N . ILE B 1 123 ? 0.698 13.727 14.148 1 95.06 123 ILE B N 1
ATOM 2437 C CA . ILE B 1 123 ? 1.326 14.969 14.602 1 95.06 123 ILE B CA 1
ATOM 2438 C C . ILE B 1 123 ? 2.059 14.719 15.914 1 95.06 123 ILE B C 1
ATOM 2440 O O . ILE B 1 123 ? 1.469 14.227 16.875 1 95.06 123 ILE B O 1
ATOM 2444 N N . ALA B 1 124 ? 3.254 15.102 15.852 1 93.69 124 ALA B N 1
ATOM 2445 C CA . ALA B 1 124 ? 4.082 14.883 17.031 1 93.69 124 ALA B CA 1
ATOM 2446 C C . ALA B 1 124 ? 3.766 15.906 18.125 1 93.69 124 ALA B C 1
ATOM 2448 O O . ALA B 1 124 ? 3.051 16.875 17.875 1 93.69 124 ALA B O 1
ATOM 2449 N N . GLU B 1 125 ? 4.27 15.664 19.266 1 91.56 125 GLU B N 1
ATOM 2450 C CA . GLU B 1 125 ? 4.027 16.531 20.406 1 91.56 125 GLU B CA 1
ATOM 2451 C C . GLU B 1 125 ? 4.566 17.938 20.172 1 91.56 125 GLU B C 1
ATOM 2453 O O . GLU B 1 125 ? 3.992 18.922 20.641 1 91.56 125 GLU B O 1
ATOM 2458 N N . ASP B 1 126 ? 5.637 18.016 19.453 1 93.56 126 ASP B N 1
ATOM 2459 C CA . ASP B 1 126 ? 6.246 19.312 19.172 1 93.56 126 ASP B CA 1
ATOM 2460 C C . ASP B 1 126 ? 5.594 19.969 17.953 1 93.56 126 ASP B C 1
ATOM 2462 O O . ASP B 1 126 ? 6.148 20.906 17.375 1 93.56 126 ASP B O 1
ATOM 2466 N N . SER B 1 127 ? 4.508 19.406 17.5 1 92.69 127 SER B N 1
ATOM 2467 C CA . SER B 1 127 ? 3.654 19.938 16.453 1 92.69 127 SER B CA 1
ATOM 2468 C C . SER B 1 127 ? 4.23 19.656 15.07 1 92.69 127 SER B C 1
ATOM 2470 O O . SER B 1 127 ? 3.688 20.109 14.062 1 92.69 127 SER B O 1
ATOM 2472 N N . ARG B 1 128 ? 5.316 18.953 15.039 1 96.69 128 ARG B N 1
ATOM 2473 C CA . ARG B 1 128 ? 5.809 18.516 13.734 1 96.69 128 ARG B CA 1
ATOM 2474 C C . ARG B 1 128 ? 4.902 17.453 13.133 1 96.69 128 ARG B C 1
ATOM 2476 O O . ARG B 1 128 ? 4.34 16.625 13.852 1 96.69 128 ARG B O 1
ATOM 2483 N N . LEU B 1 129 ? 4.848 17.516 11.852 1 98.06 129 LEU B N 1
ATOM 2484 C CA . LEU B 1 129 ? 4.102 16.516 11.102 1 98.06 129 LEU B CA 1
ATOM 2485 C C . LEU B 1 129 ? 4.945 15.258 10.875 1 98.06 129 LEU B C 1
ATOM 2487 O O . LEU B 1 129 ? 6.129 15.359 10.547 1 98.06 129 LEU B O 1
ATOM 2491 N N . VAL B 1 130 ? 4.391 14.141 11.148 1 98.19 130 VAL B N 1
ATOM 2492 C CA . VAL B 1 130 ? 5.043 12.883 10.805 1 98.19 130 VAL B CA 1
ATOM 2493 C C . VAL B 1 130 ? 4.512 12.375 9.461 1 98.19 130 VAL B C 1
ATOM 2495 O O . VAL B 1 130 ? 3.312 12.125 9.32 1 98.19 130 VAL B O 1
ATOM 2498 N N . ILE B 1 131 ? 5.391 12.242 8.5 1 98.62 131 ILE B N 1
ATOM 2499 C CA . ILE B 1 131 ? 5 11.891 7.137 1 98.62 131 ILE B CA 1
ATOM 2500 C C . ILE B 1 131 ? 5.578 10.531 6.77 1 98.62 131 ILE B C 1
ATOM 2502 O O . ILE B 1 131 ? 6.746 10.25 7.039 1 98.62 131 ILE B O 1
ATOM 2506 N N . GLU B 1 132 ? 4.73 9.711 6.281 1 98.19 132 GLU B N 1
ATOM 2507 C CA . GLU B 1 132 ? 5.16 8.453 5.672 1 98.19 132 GLU B CA 1
ATOM 2508 C C . GLU B 1 132 ? 5.258 8.586 4.156 1 98.19 132 GLU B C 1
ATOM 2510 O O . GLU B 1 132 ? 4.289 8.977 3.498 1 98.19 132 GLU B O 1
ATOM 2515 N N . ILE B 1 133 ? 6.418 8.352 3.594 1 98.12 133 ILE B N 1
ATOM 2516 C CA . ILE B 1 133 ? 6.66 8.227 2.16 1 98.12 133 ILE B CA 1
ATOM 2517 C C . ILE B 1 133 ? 6.758 6.75 1.778 1 98.12 133 ILE B C 1
ATOM 2519 O O . ILE B 1 133 ? 7.703 6.062 2.17 1 98.12 133 ILE B O 1
ATOM 2523 N N . MET B 1 134 ? 5.836 6.312 0.962 1 97.25 134 MET B N 1
ATOM 2524 C CA . MET B 1 134 ? 5.754 4.875 0.719 1 97.25 134 MET B CA 1
ATOM 2525 C C . MET B 1 134 ? 5.617 4.582 -0.772 1 97.25 134 MET B C 1
ATOM 2527 O O . MET B 1 134 ? 4.699 5.086 -1.426 1 97.25 134 MET B O 1
ATOM 2531 N N . SER B 1 135 ? 6.477 3.732 -1.28 1 97.25 135 SER B N 1
ATOM 2532 C CA . SER B 1 135 ? 6.461 3.344 -2.688 1 97.25 135 SER B CA 1
ATOM 2533 C C . SER B 1 135 ? 5.199 2.555 -3.027 1 97.25 135 SER B C 1
ATOM 2535 O O . SER B 1 135 ? 4.742 1.731 -2.232 1 97.25 135 SER B O 1
ATOM 2537 N N . SER B 1 136 ? 4.711 2.727 -4.211 1 96.31 136 SER B N 1
ATOM 2538 C CA . SER B 1 136 ? 3.588 1.947 -4.719 1 96.31 136 SER B CA 1
ATOM 2539 C C . SER B 1 136 ? 4.059 0.641 -5.348 1 96.31 136 SER B C 1
ATOM 2541 O O . SER B 1 136 ? 3.242 -0.202 -5.727 1 96.31 136 SER B O 1
ATOM 2543 N N . GLN B 1 137 ? 5.332 0.496 -5.496 1 97.38 137 GLN B N 1
ATOM 2544 C CA . GLN B 1 137 ? 5.887 -0.671 -6.172 1 97.38 137 GLN B CA 1
ATOM 2545 C C . GLN B 1 137 ? 6.031 -1.847 -5.211 1 97.38 137 GLN B C 1
ATOM 2547 O O . GLN B 1 137 ? 6.738 -1.753 -4.207 1 97.38 137 GLN B O 1
ATOM 2552 N N . SER B 1 138 ? 5.344 -2.916 -5.492 1 98.12 138 SER B N 1
ATOM 2553 C CA . SER B 1 138 ? 5.383 -4.082 -4.617 1 98.12 138 SER B CA 1
ATOM 2554 C C . SER B 1 138 ? 4.875 -5.328 -5.332 1 98.12 138 SER B C 1
ATOM 2556 O O . SER B 1 138 ? 4.34 -5.238 -6.441 1 98.12 138 SER B O 1
ATOM 2558 N N . MET B 1 139 ? 5.094 -6.434 -4.73 1 98.62 139 MET B N 1
ATOM 2559 C CA . MET B 1 139 ? 4.602 -7.738 -5.164 1 98.62 139 MET B CA 1
ATOM 2560 C C . MET B 1 139 ? 4.488 -8.695 -3.98 1 98.62 139 MET B C 1
ATOM 2562 O O . MET B 1 139 ? 5.375 -8.742 -3.127 1 98.62 139 MET B O 1
ATOM 2566 N N . SER B 1 140 ? 3.434 -9.375 -3.883 1 98.56 140 SER B N 1
ATOM 2567 C CA . SER B 1 140 ? 3.209 -10.391 -2.857 1 98.56 140 SER B CA 1
ATOM 2568 C C . SER B 1 140 ? 2.619 -11.656 -3.459 1 98.56 140 SER B C 1
ATOM 2570 O O . SER B 1 140 ? 1.466 -11.664 -3.895 1 98.56 140 SER B O 1
ATOM 2572 N N . VAL B 1 141 ? 3.381 -12.727 -3.387 1 98.5 141 VAL B N 1
ATOM 2573 C CA . VAL B 1 141 ? 3.02 -13.969 -4.066 1 98.5 141 VAL B CA 1
ATOM 2574 C C . VAL B 1 141 ? 3.131 -15.141 -3.098 1 98.5 141 VAL B C 1
ATOM 2576 O O . VAL B 1 141 ? 4.191 -15.375 -2.514 1 98.5 141 VAL B O 1
ATOM 2579 N N . PRO B 1 142 ? 2.059 -15.891 -2.965 1 98.31 142 PRO B N 1
ATOM 2580 C CA . PRO B 1 142 ? 2.248 -17.141 -2.215 1 98.31 142 PRO B CA 1
ATOM 2581 C C . PRO B 1 142 ? 3.094 -18.156 -2.971 1 98.31 142 PRO B C 1
ATOM 2583 O O . PRO B 1 142 ? 2.869 -18.391 -4.16 1 98.31 142 PRO B O 1
ATOM 2586 N N . LEU B 1 143 ? 4.047 -18.703 -2.285 1 98.5 143 LEU B N 1
ATOM 2587 C CA . LEU B 1 143 ? 4.852 -19.781 -2.85 1 98.5 143 LEU B CA 1
ATOM 2588 C C . LEU B 1 143 ? 4.332 -21.141 -2.395 1 98.5 143 LEU B C 1
ATOM 2590 O O . LEU B 1 143 ? 4.426 -22.125 -3.135 1 98.5 143 LEU B O 1
ATOM 2594 N N . VAL B 1 144 ? 3.895 -21.156 -1.154 1 98.31 144 VAL B N 1
ATOM 2595 C CA . VAL B 1 144 ? 3.285 -22.344 -0.556 1 98.31 144 VAL B CA 1
ATOM 2596 C C . VAL B 1 144 ? 1.93 -21.969 0.046 1 98.31 144 VAL B C 1
ATOM 2598 O O . VAL B 1 144 ? 1.811 -20.969 0.761 1 98.31 144 VAL B O 1
ATOM 2601 N N . MET B 1 145 ? 0.894 -22.734 -0.318 1 97.94 145 MET B N 1
ATOM 2602 C CA . MET B 1 145 ? -0.444 -22.562 0.242 1 97.94 145 MET B CA 1
ATOM 2603 C C . MET B 1 145 ? -0.995 -23.891 0.742 1 97.94 145 MET B C 1
ATOM 2605 O O . MET B 1 145 ? -1.107 -24.859 -0.025 1 97.94 145 MET B O 1
ATOM 2609 N N . GLU B 1 146 ? -1.333 -23.875 1.979 1 96.81 146 GLU B N 1
ATOM 2610 C CA . GLU B 1 146 ? -1.903 -25.078 2.586 1 96.81 146 GLU B CA 1
ATOM 2611 C C . GLU B 1 146 ? -1.003 -26.281 2.363 1 96.81 146 GLU B C 1
ATOM 2613 O O . GLU B 1 146 ? -1.478 -27.359 1.975 1 96.81 146 GLU B O 1
ATOM 2618 N N . GLY B 1 147 ? 0.262 -26.031 2.379 1 97.06 147 GLY B N 1
ATOM 2619 C CA . GLY B 1 147 ? 1.249 -27.094 2.314 1 97.06 147 GLY B CA 1
ATOM 2620 C C . GLY B 1 147 ? 1.684 -27.422 0.897 1 97.06 147 GLY B C 1
ATOM 2621 O O . GLY B 1 147 ? 2.602 -28.219 0.69 1 97.06 147 GLY B O 1
ATOM 2622 N N . ALA B 1 148 ? 1.047 -26.844 -0.071 1 96.38 148 ALA B N 1
ATOM 2623 C CA . ALA B 1 148 ? 1.362 -27.141 -1.467 1 96.38 148 ALA B CA 1
ATOM 2624 C C . ALA B 1 148 ? 2.211 -26.031 -2.08 1 96.38 148 ALA B C 1
ATOM 2626 O O . ALA B 1 148 ? 1.886 -24.844 -1.951 1 96.38 148 ALA B O 1
ATOM 2627 N N . ARG B 1 149 ? 3.275 -26.453 -2.682 1 95.94 149 ARG B N 1
ATOM 2628 C CA . ARG B 1 149 ? 4.039 -25.516 -3.492 1 95.94 149 ARG B CA 1
ATOM 2629 C C . ARG B 1 149 ? 3.268 -25.125 -4.75 1 95.94 149 ARG B C 1
ATOM 2631 O O . ARG B 1 149 ? 2.955 -25.969 -5.582 1 95.94 149 ARG B O 1
ATOM 2638 N N . ILE B 1 150 ? 3.076 -23.859 -4.965 1 94.94 150 ILE B N 1
ATOM 2639 C CA . ILE B 1 150 ? 2.111 -23.516 -6.004 1 94.94 150 ILE B CA 1
ATOM 2640 C C . ILE B 1 150 ? 2.844 -23.016 -7.246 1 94.94 150 ILE B C 1
ATOM 2642 O O . ILE B 1 150 ? 2.217 -22.672 -8.25 1 94.94 150 ILE B O 1
ATOM 2646 N N . VAL B 1 151 ? 4.152 -22.906 -7.148 1 94.31 151 VAL B N 1
ATOM 2647 C CA . VAL B 1 151 ? 4.918 -22.5 -8.32 1 94.31 151 VAL B CA 1
ATOM 2648 C C . VAL B 1 151 ? 6.012 -23.531 -8.602 1 94.31 151 VAL B C 1
ATOM 2650 O O . VAL B 1 151 ? 6.621 -24.078 -7.68 1 94.31 151 VAL B O 1
ATOM 2653 N N . GLY B 1 152 ? 6.238 -23.797 -9.844 1 94.5 152 GLY B N 1
ATOM 2654 C CA . GLY B 1 152 ? 7.332 -24.656 -10.25 1 94.5 152 GLY B CA 1
ATOM 2655 C C . GLY B 1 152 ? 8.68 -23.953 -10.266 1 94.5 152 GLY B C 1
ATOM 2656 O O . GLY B 1 152 ? 8.766 -22.766 -9.961 1 94.5 152 GLY B O 1
ATOM 2657 N N . ASP B 1 153 ? 9.727 -24.688 -10.688 1 96.06 153 ASP B N 1
ATOM 2658 C CA . ASP B 1 153 ? 11.094 -24.172 -10.625 1 96.06 153 ASP B CA 1
ATOM 2659 C C . ASP B 1 153 ? 11.289 -23 -11.586 1 96.06 153 ASP B C 1
ATOM 2661 O O . ASP B 1 153 ? 11.883 -21.984 -11.219 1 96.06 153 ASP B O 1
ATOM 2665 N N . ASP B 1 154 ? 10.844 -23.156 -12.758 1 96.38 154 ASP B N 1
ATOM 2666 C CA . ASP B 1 154 ? 11.008 -22.094 -13.742 1 96.38 154 ASP B CA 1
ATOM 2667 C C . ASP B 1 154 ? 10.258 -20.828 -13.312 1 96.38 154 ASP B C 1
ATOM 2669 O O . ASP B 1 154 ? 10.781 -19.719 -13.43 1 96.38 154 ASP B O 1
ATOM 2673 N N . ALA B 1 155 ? 9.07 -21.016 -12.867 1 96.88 155 ALA B N 1
ATOM 2674 C CA . ALA B 1 155 ? 8.266 -19.906 -12.383 1 96.88 155 ALA B CA 1
ATOM 2675 C C . ALA B 1 155 ? 8.93 -19.234 -11.188 1 96.88 155 ALA B C 1
ATOM 2677 O O . ALA B 1 155 ? 8.922 -18 -11.07 1 96.88 155 ALA B O 1
ATOM 2678 N N . LEU B 1 156 ? 9.5 -20.016 -10.328 1 98 156 LEU B N 1
ATOM 2679 C CA . LEU B 1 156 ? 10.203 -19.453 -9.172 1 98 156 LEU B CA 1
ATOM 2680 C C . LEU B 1 156 ? 11.352 -18.562 -9.609 1 98 156 LEU B C 1
ATOM 2682 O O . LEU B 1 156 ? 11.531 -17.469 -9.055 1 98 156 LEU B O 1
ATOM 2686 N N . ASP B 1 157 ? 12.078 -19.016 -10.57 1 98.38 157 ASP B N 1
ATOM 2687 C CA . ASP B 1 157 ? 13.172 -18.203 -11.086 1 98.38 157 ASP B CA 1
ATOM 2688 C C . ASP B 1 157 ? 12.664 -16.875 -11.641 1 98.38 157 ASP B C 1
ATOM 2690 O O . ASP B 1 157 ? 13.266 -15.82 -11.398 1 98.38 157 ASP B O 1
ATOM 2694 N N . MET B 1 158 ? 11.609 -16.906 -12.336 1 98.25 158 MET B N 1
ATOM 2695 C CA . MET B 1 158 ? 11.031 -15.703 -12.914 1 98.25 158 MET B CA 1
ATOM 2696 C C . MET B 1 158 ? 10.547 -14.758 -11.812 1 98.25 158 MET B C 1
ATOM 2698 O O . MET B 1 158 ? 10.734 -13.539 -11.906 1 98.25 158 MET B O 1
ATOM 2702 N N . LEU B 1 159 ? 9.953 -15.336 -10.805 1 98.62 159 LEU B N 1
ATOM 2703 C CA . LEU B 1 159 ? 9.445 -14.531 -9.695 1 98.62 159 LEU B CA 1
ATOM 2704 C C . LEU B 1 159 ? 10.586 -13.867 -8.938 1 98.62 159 LEU B C 1
ATOM 2706 O O . LEU B 1 159 ? 10.484 -12.703 -8.547 1 98.62 159 LEU B O 1
ATOM 2710 N N . ILE B 1 160 ? 11.633 -14.594 -8.75 1 98.81 160 ILE B N 1
ATOM 2711 C CA . ILE B 1 160 ? 12.805 -14.047 -8.07 1 98.81 160 ILE B CA 1
ATOM 2712 C C . ILE B 1 160 ? 13.375 -12.891 -8.883 1 98.81 160 ILE B C 1
ATOM 2714 O O . ILE B 1 160 ? 13.688 -11.836 -8.336 1 98.81 160 ILE B O 1
ATOM 2718 N N . GLU B 1 161 ? 13.469 -13.102 -10.109 1 98.62 161 GLU B N 1
ATOM 2719 C CA . GLU B 1 161 ? 13.961 -12.039 -10.984 1 98.62 161 GLU B CA 1
ATOM 2720 C C . GLU B 1 161 ? 13.055 -10.812 -10.93 1 98.62 161 GLU B C 1
ATOM 2722 O O . GLU B 1 161 ? 13.539 -9.68 -10.891 1 98.62 161 GLU B O 1
ATOM 2727 N N . LYS B 1 162 ? 11.82 -11.016 -10.969 1 98.62 162 LYS B N 1
ATOM 2728 C CA . LYS B 1 162 ? 10.867 -9.906 -10.898 1 98.62 162 LYS B CA 1
ATOM 2729 C C . LYS B 1 162 ? 10.984 -9.172 -9.562 1 98.62 162 LYS B C 1
ATOM 2731 O O . LYS B 1 162 ? 10.984 -7.938 -9.531 1 98.62 162 LYS B O 1
ATOM 2736 N N . ALA B 1 163 ? 11.062 -9.898 -8.477 1 98.69 163 ALA B N 1
ATOM 2737 C CA . ALA B 1 163 ? 11.242 -9.281 -7.164 1 98.69 163 ALA B CA 1
ATOM 2738 C C . ALA B 1 163 ? 12.5 -8.422 -7.133 1 98.69 163 ALA B C 1
ATOM 2740 O O . ALA B 1 163 ? 12.477 -7.293 -6.641 1 98.69 163 ALA B O 1
ATOM 2741 N N . ASN B 1 164 ? 13.57 -8.984 -7.676 1 98.5 164 ASN B N 1
ATOM 2742 C CA . ASN B 1 164 ? 14.828 -8.25 -7.73 1 98.5 164 ASN B CA 1
ATOM 2743 C C . ASN B 1 164 ? 14.703 -6.984 -8.57 1 98.5 164 ASN B C 1
ATOM 2745 O O . ASN B 1 164 ? 15.227 -5.934 -8.203 1 98.5 164 ASN B O 1
ATOM 2749 N N . THR B 1 165 ? 14.031 -7.125 -9.656 1 98.19 165 THR B N 1
ATOM 2750 C CA . THR B 1 165 ? 13.82 -5.988 -10.547 1 98.19 165 THR B CA 1
ATOM 2751 C C . THR B 1 165 ? 13.008 -4.898 -9.844 1 98.19 165 THR B C 1
ATOM 2753 O O . THR B 1 165 ? 13.367 -3.721 -9.898 1 98.19 165 THR B O 1
ATOM 2756 N N . ILE B 1 166 ? 11.945 -5.254 -9.18 1 98 166 ILE B N 1
ATOM 2757 C CA . ILE B 1 166 ? 11.109 -4.297 -8.461 1 98 166 ILE B CA 1
ATOM 2758 C C . ILE B 1 166 ? 11.938 -3.6 -7.379 1 98 166 ILE B C 1
ATOM 2760 O O . ILE B 1 166 ? 11.883 -2.377 -7.238 1 98 166 ILE B O 1
ATOM 2764 N N . LEU B 1 167 ? 12.695 -4.391 -6.637 1 96.69 167 LEU B N 1
ATOM 2765 C CA . LEU B 1 167 ? 13.531 -3.85 -5.57 1 96.69 167 LEU B CA 1
ATOM 2766 C C . LEU B 1 167 ? 14.453 -2.758 -6.102 1 96.69 167 LEU B C 1
ATOM 2768 O O . LEU B 1 167 ? 14.508 -1.657 -5.551 1 96.69 167 LEU B O 1
ATOM 2772 N N . VAL B 1 168 ? 15.102 -3.01 -7.168 1 95.38 168 VAL B N 1
ATOM 2773 C CA . VAL B 1 168 ? 16.109 -2.1 -7.703 1 95.38 168 VAL B CA 1
ATOM 2774 C C . VAL B 1 168 ? 15.43 -0.916 -8.383 1 95.38 168 VAL B C 1
ATOM 2776 O O . VAL B 1 168 ? 15.812 0.236 -8.172 1 95.38 168 VAL B O 1
ATOM 2779 N N . GLU B 1 169 ? 14.438 -1.159 -9.172 1 95.81 169 GLU B N 1
ATOM 2780 C CA . GLU B 1 169 ? 13.773 -0.104 -9.93 1 95.81 169 GLU B CA 1
ATOM 2781 C C . GLU B 1 169 ? 13.055 0.873 -9.008 1 95.81 169 GLU B C 1
ATOM 2783 O O . GLU B 1 169 ? 12.969 2.068 -9.297 1 95.81 169 GLU B O 1
ATOM 2788 N N . SER B 1 170 ? 12.555 0.381 -7.91 1 95.56 170 SER B N 1
ATOM 2789 C CA . SER B 1 170 ? 11.82 1.25 -6.996 1 95.56 170 SER B CA 1
ATOM 2790 C C . SER B 1 170 ? 12.742 2.279 -6.352 1 95.56 170 SER B C 1
ATOM 2792 O O . SER B 1 170 ? 12.281 3.301 -5.836 1 95.56 170 SER B O 1
ATOM 2794 N N . ARG B 1 171 ? 14 2.08 -6.387 1 94.56 171 ARG B N 1
ATOM 2795 C CA . ARG B 1 171 ? 14.969 3.002 -5.812 1 94.56 171 ARG B CA 1
ATOM 2796 C C . ARG B 1 171 ? 15.18 4.211 -6.723 1 94.56 171 ARG B C 1
ATOM 2798 O O . ARG B 1 171 ? 15.695 5.242 -6.281 1 94.56 171 ARG B O 1
ATOM 2805 N N . ILE B 1 172 ? 14.852 3.992 -8 1 95.38 172 ILE B N 1
ATOM 2806 C CA . ILE B 1 172 ? 14.992 5.094 -8.945 1 95.38 172 ILE B CA 1
ATOM 2807 C C . ILE B 1 172 ? 14.109 6.258 -8.516 1 95.38 172 ILE B C 1
ATOM 2809 O O . ILE B 1 172 ? 14.562 7.406 -8.469 1 95.38 172 ILE B O 1
ATOM 2813 N N . GLY B 1 173 ? 12.844 5.977 -8.164 1 95.69 173 GLY B N 1
ATOM 2814 C CA . GLY B 1 173 ? 11.953 7.012 -7.668 1 95.69 173 GLY B CA 1
ATOM 2815 C C . GLY B 1 173 ? 12.453 7.68 -6.402 1 95.69 173 GLY B C 1
ATOM 2816 O O . GLY B 1 173 ? 12.289 8.891 -6.227 1 95.69 173 GLY B O 1
ATOM 2817 N N . LEU B 1 174 ? 13.047 6.922 -5.566 1 96.25 174 LEU B N 1
ATOM 2818 C CA . LEU B 1 174 ? 13.594 7.465 -4.328 1 96.25 174 LEU B CA 1
ATOM 2819 C C . LEU B 1 174 ? 14.734 8.438 -4.621 1 96.25 174 LEU B C 1
ATOM 2821 O O . LEU B 1 174 ? 14.82 9.5 -4.008 1 96.25 174 LEU B O 1
ATOM 2825 N N . ASP B 1 175 ? 15.617 8.023 -5.508 1 96 175 ASP B N 1
ATOM 2826 C CA . ASP B 1 175 ? 16.734 8.883 -5.879 1 96 175 ASP B CA 1
ATOM 2827 C C . ASP B 1 175 ? 16.25 10.203 -6.465 1 96 175 ASP B C 1
ATOM 2829 O O . ASP B 1 175 ? 16.719 11.273 -6.07 1 96 175 ASP B O 1
ATOM 2833 N N . THR B 1 176 ? 15.297 10.141 -7.391 1 97.81 176 THR B N 1
ATOM 2834 C CA . THR B 1 176 ? 14.766 11.352 -8 1 97.81 176 THR B CA 1
ATOM 2835 C C . THR B 1 176 ? 14.031 12.203 -6.965 1 97.81 176 THR B C 1
ATOM 2837 O O . THR B 1 176 ? 14.195 13.422 -6.93 1 97.81 176 THR B O 1
ATOM 2840 N N . PHE B 1 177 ? 13.289 11.57 -6.113 1 98.31 177 PHE B N 1
ATOM 2841 C CA . PHE B 1 177 ? 12.602 12.258 -5.027 1 98.31 177 PHE B CA 1
ATOM 2842 C C . PHE B 1 177 ? 13.586 13 -4.141 1 98.31 177 PHE B C 1
ATOM 2844 O O . PHE B 1 177 ? 13.375 14.172 -3.822 1 98.31 177 PHE B O 1
ATOM 2851 N N . SER B 1 178 ? 14.633 12.375 -3.77 1 97.38 178 SER B N 1
ATOM 2852 C CA . SER B 1 178 ? 15.609 12.984 -2.877 1 97.38 178 SER B CA 1
ATOM 2853 C C . SER B 1 178 ? 16.234 14.219 -3.512 1 97.38 178 SER B C 1
ATOM 2855 O O . SER B 1 178 ? 16.531 15.195 -2.82 1 97.38 178 SER B O 1
ATOM 2857 N N . ARG B 1 179 ? 16.438 14.195 -4.781 1 97.94 179 ARG B N 1
ATOM 2858 C CA . ARG B 1 179 ? 16.969 15.359 -5.48 1 97.94 179 ARG B CA 1
ATOM 2859 C C . ARG B 1 179 ? 15.953 16.5 -5.484 1 97.94 179 ARG B C 1
ATOM 2861 O O . ARG B 1 179 ? 16.312 17.672 -5.301 1 97.94 179 ARG B O 1
ATOM 2868 N N . GLU B 1 180 ? 14.711 16.172 -5.684 1 98.5 180 GLU B N 1
ATOM 2869 C CA . GLU B 1 180 ? 13.656 17.188 -5.676 1 98.5 180 GLU B CA 1
ATOM 2870 C C . GLU B 1 180 ? 13.516 17.828 -4.297 1 98.5 180 GLU B C 1
ATOM 2872 O O . GLU B 1 180 ? 13.227 19.016 -4.188 1 98.5 180 GLU B O 1
ATOM 2877 N N . VAL B 1 181 ? 13.719 17.078 -3.307 1 98.38 181 VAL B N 1
ATOM 2878 C CA . VAL B 1 181 ? 13.586 17.562 -1.938 1 98.38 181 VAL B CA 1
ATOM 2879 C C . VAL B 1 181 ? 14.555 18.703 -1.702 1 98.38 181 VAL B C 1
ATOM 2881 O O . VAL B 1 181 ? 14.219 19.688 -1.031 1 98.38 181 VAL B O 1
ATOM 2884 N N . GLU B 1 182 ? 15.664 18.641 -2.289 1 97.44 182 GLU B N 1
ATOM 2885 C CA . GLU B 1 182 ? 16.688 19.672 -2.123 1 97.44 182 GLU B CA 1
ATOM 2886 C C . GLU B 1 182 ? 16.25 20.984 -2.768 1 97.44 182 GLU B C 1
ATOM 2888 O O . GLU B 1 182 ? 16.812 22.047 -2.486 1 97.44 182 GLU B O 1
ATOM 2893 N N . GLU B 1 183 ? 15.281 20.891 -3.562 1 97.94 183 GLU B N 1
ATOM 2894 C CA . GLU B 1 183 ? 14.844 22.062 -4.312 1 97.94 183 GLU B CA 1
ATOM 2895 C C . GLU B 1 183 ? 13.547 22.641 -3.738 1 97.94 183 GLU B C 1
ATOM 2897 O O . GLU B 1 183 ? 13.039 23.641 -4.234 1 97.94 183 GLU B O 1
ATOM 2902 N N . LEU B 1 184 ? 13.055 22.031 -2.727 1 98.06 184 LEU B N 1
ATOM 2903 C CA . LEU B 1 184 ? 11.805 22.516 -2.133 1 98.06 184 LEU B CA 1
ATOM 2904 C C . LEU B 1 184 ? 12.055 23.719 -1.245 1 98.06 184 LEU B C 1
ATOM 2906 O O . LEU B 1 184 ? 12.359 23.578 -0.061 1 98.06 184 LEU B O 1
ATOM 2910 N N . VAL B 1 185 ? 11.789 24.906 -1.669 1 97.75 185 VAL B N 1
ATOM 2911 C CA . VAL B 1 185 ? 12.109 26.156 -0.994 1 97.75 185 VAL B CA 1
ATOM 2912 C C . VAL B 1 185 ? 11.32 26.25 0.311 1 97.75 185 VAL B C 1
ATOM 2914 O O . VAL B 1 185 ? 11.836 26.75 1.316 1 97.75 185 VAL B O 1
ATOM 2917 N N . GLU B 1 186 ? 10.141 25.688 0.302 1 97.31 186 GLU B N 1
ATOM 2918 C CA . GLU B 1 186 ? 9.273 25.75 1.472 1 97.31 186 GLU B CA 1
ATOM 2919 C C . GLU B 1 186 ? 9.859 24.953 2.635 1 97.31 186 GLU B C 1
ATOM 2921 O O . GLU B 1 186 ? 9.406 25.078 3.773 1 97.31 186 GLU B O 1
ATOM 2926 N N . CYS B 1 187 ? 10.914 24.219 2.381 1 98.06 187 CYS B N 1
ATOM 2927 C CA . CYS B 1 187 ? 11.383 23.281 3.398 1 98.06 187 CYS B CA 1
ATOM 2928 C C . CYS B 1 187 ? 12.711 23.75 3.992 1 98.06 187 CYS B C 1
ATOM 2930 O O . CYS B 1 187 ? 13.289 23.062 4.84 1 98.06 187 CYS B O 1
ATOM 2932 N N . PHE B 1 188 ? 13.117 24.859 3.531 1 96.69 188 PHE B N 1
ATOM 2933 C CA . PHE B 1 188 ? 14.328 25.453 4.09 1 96.69 188 PHE B CA 1
ATOM 2934 C C . PHE B 1 188 ? 13.984 26.594 5.043 1 96.69 188 PHE B C 1
ATOM 2936 O O . PHE B 1 188 ? 12.961 27.25 4.875 1 96.69 188 PHE B O 1
#

Nearest PDB structures (foldseek):
  2dvk-assembly1_A-2  TM=9.938E-01  e=1.014E-30  Aeropyrum pernix
  2it3-assembly1_B  TM=8.551E-01  e=1.325E-15  Pyrococcus horikoshii
  1tlj-assembly1_B  TM=8.982E-01  e=2.040E-14  Saccharolobus solfataricus
  2it2-assembly1_B  TM=8.599E-01  e=2.601E-14  Pyrococcus horikoshii
  2qg3-assembly1_A  TM=7.956E-01  e=1.194E-12  Archaeoglobus fulgidus DSM 4304

Sequence (376 aa):
MGSIEEVLLEERLIGYLDPGAEKVLARINRPSKIVSTSSCTGRITLIEGEAHWLRNGARVAYKTHHPISRSEVERVLRRGFTNLWLKVTGPILHLRVEGWQCAKSLLEAARRNGFKHSGVISIAEDSRLVIEIMSSQSMSVPLVMEGARIVGDDALDMLIEKANTILVESRIGLDTFSREVEELVECFMGSIEEVLLEERLIGYLDPGAEKVLARINRPSKIVSTSSCTGRITLIEGEAHWLRNGARVAYKTHHPISRSEVERVLRRGFTNLWLKVTGPILHLRVEGWQCAKSLLEAARRNGFKHSGVISIAEDSRLVIEIMSSQSMSVPLVMEGARIVGDDALDMLIEKANTILVESRIGLDTFSREVEELVECF

InterPro domains:
  IPR003827 tRNA wybutosine-synthesizing protein [PF02676] (11-182)
  IPR022908 tRNA(Phe) 7-((3-amino-3-carboxypropyl)-4-demethylwyosine(37)-N(4))-methyltransferase [MF_00266] (1-184)
  IPR036602 tRNA wybutosine-synthesizing-like superfamily [G3DSA:3.30.1960.10] (19-188)
  IPR036602 tRNA wybutosine-synthesizing-like superfamily [SSF111278] (6-181)

Radius of gyration: 20.98 Å; Cα contacts (8 Å, |Δi|>4): 802; chains: 2; bounding box: 54×53×45 Å

Foldseek 3Di:
DDDLVVQLVVQVVVAADDVLNSVLSCLLPVFPFKDWNYKAQKKKFKKAAPDRPDDVGIHTQDMHLAQDDPVRVVVSVVVQGQWIKIKIFGMKIKMWGPDDLLVVQLVVLLCVLQQVPKDFPDADPVRTTIIMRGGPQMDMDIQHHRRDGDDDDVVVVVVSVVSNVSSVVSSVSSNSSSNVSNVRPVRD/DPDLVVQLVVQVVVADDDVLNSVLQCLLPVFPFKDWNHKAQKKKFKKAAPDRPDDVGIDTQDMHLAQDDPVRVVVSVVVQGQWIKIKIFGMKIKMWGPDDLLVVQLQVLLCVLQQVPKDFPDADPVRTTIIMRGGPQMDMDIQHHRRDGPDDDVRVVVVSVVSNVSSVVSSVSSNSSSNVSNVRPVRD

Organism: Aeropyrum pernix (strain ATCC 700893 / DSM 11879 / JCM 9820 / NBRC 100138 / K1) (NCBI:txid272557)

pLDDT: mean 91.52, std 13.89, range [35.94, 98.81]